Protein AF-A0A1Y2L7T6-F1 (afdb_monomer)

Sequence (175 aa):
MRQWRRESDIKQSRLADIVGVTQATVSRWEQGVQAPAPIQLGILRQMMTRNRNFRLDQAIRRLVIQSHQRVHLIEDRSHRLLCASAPREKEWQRNSSDLIGMSLWRFATPEIARAEKSLHDLGWHDDQADHLTFETSGRNGPPMPIIDKFILWERFFLSDGTAVRLTTGFDHDPR

Solvent-accessible surface area (backbone atoms only — not comparable to full-atom values): 9540 Å² total; per-residue (Å²): 106,53,66,58,37,57,77,66,73,52,52,58,57,60,53,10,61,76,62,74,52,49,41,69,57,47,51,33,40,55,71,66,77,41,81,73,55,73,70,41,46,49,54,50,49,54,53,51,54,49,50,57,28,50,53,48,48,51,48,53,52,49,52,37,42,68,29,87,49,35,26,34,34,25,35,58,89,67,35,21,30,72,50,46,4,59,48,34,26,62,58,43,72,44,66,53,83,85,39,50,68,38,51,52,66,88,61,56,48,76,51,55,54,50,55,58,64,48,33,66,85,50,29,44,89,73,76,68,36,53,65,50,76,47,70,38,93,49,40,88,48,83,99,44,33,38,81,37,35,21,39,39,38,38,55,51,66,45,62,86,66,50,51,28,30,42,40,41,47,28,87,53,79,91,120

pLDDT: mean 90.88, std 8.35, range [58.09, 98.56]

Nearest PDB structures (foldseek):
  4l9g-assembly1_B  TM=5.715E-01  e=2.222E-04  Cereibacter sphaeroides 2.4.1
  4l9e-assembly1_A-2  TM=6.121E-01  e=4.906E-04  Cereibacter sphaeroides 2.4.1
  4hh2-assembly1_B  TM=5.587E-01  e=4.024E-04  Cereibacter sphaeroides 2.4.1
  4l9g-assembly1_A  TM=5.898E-01  e=1.157E-03  Cereibacter sphaeroides 2.4.1
  6zj8-assembly7_G  TM=6.471E-01  e=6.028E-03  Bordetella pertussis Tohama I

Mean predicted aligned error: 9.57 Å

InterPro domains:
  IPR001387 Cro/C1-type, helix-turn-helix domain [PF01381] (1-39)
  IPR001387 Cro/C1-type, helix-turn-helix domain [PS50943] (1-36)
  IPR001387 Cro/C1-type, helix-turn-helix domain [cd00093] (2-36)
  IPR010982 Lambda repressor-like, DNA-binding domain superfamily [G3DSA:1.10.260.40] (1-53)
  IPR010982 Lambda repressor-like, DNA-binding domain superfamily [SSF47413] (2-43)

Secondary structure (DSSP, 8-state):
-HHHHHHTT--HHHHHHHHTS-HHHHHHHHTTSSPPPHHHHHHHHHHHHHHHHHHHHHHHHHHHHT-SSEEEEEETTT-BEEEE-HHHHHHHTS-GGGTBTSBGGGG--HHHHHHHHHTTTTTTTTTS-SEEEEE---B-STT--B--SEEEEEEEE-TTS-EEEEEEEESS---

Structure (mmCIF, N/CA/C/O backbone):
data_AF-A0A1Y2L7T6-F1
#
_entry.id   AF-A0A1Y2L7T6-F1
#
loop_
_atom_site.group_PDB
_atom_site.id
_atom_site.type_symbol
_atom_site.label_atom_id
_atom_site.label_alt_id
_atom_site.label_comp_id
_atom_site.label_asym_id
_atom_site.label_entity_id
_atom_site.label_seq_id
_atom_site.pdbx_PDB_ins_code
_atom_site.Cartn_x
_atom_site.Cartn_y
_atom_site.Cartn_z
_atom_site.occupancy
_atom_site.B_iso_or_equiv
_atom_site.auth_seq_id
_atom_site.auth_comp_id
_atom_site.auth_asym_id
_atom_site.auth_atom_id
_atom_site.pdbx_PDB_model_num
ATOM 1 N N . MET A 1 1 ? -7.724 -4.138 30.448 1.00 84.62 1 MET A N 1
ATOM 2 C CA . MET A 1 1 ? -8.039 -2.729 30.103 1.00 84.62 1 MET A CA 1
ATOM 3 C C . MET A 1 1 ? -6.832 -1.807 30.294 1.00 84.62 1 MET A C 1
ATOM 5 O O . MET A 1 1 ? -6.361 -1.270 29.302 1.00 84.62 1 MET A O 1
ATOM 9 N N . ARG A 1 2 ? -6.258 -1.710 31.507 1.00 90.62 2 ARG A N 1
ATOM 10 C CA . ARG A 1 2 ? -5.068 -0.883 31.808 1.00 90.62 2 ARG A CA 1
ATOM 11 C C . ARG A 1 2 ? -3.898 -1.054 30.836 1.00 90.62 2 ARG A C 1
ATOM 13 O O . ARG A 1 2 ? -3.331 -0.068 30.377 1.00 90.62 2 ARG A O 1
ATOM 20 N N . GLN A 1 3 ? -3.536 -2.303 30.540 1.00 84.62 3 GLN A N 1
ATOM 21 C CA . GLN A 1 3 ? -2.449 -2.613 29.611 1.00 84.62 3 GLN A CA 1
ATOM 22 C C . GLN A 1 3 ? -2.739 -2.063 28.211 1.00 84.62 3 GLN A C 1
ATOM 24 O O . GLN A 1 3 ? -1.959 -1.271 27.701 1.00 84.62 3 GLN A O 1
ATOM 29 N N . TRP A 1 4 ? -3.904 -2.394 27.647 1.00 86.19 4 TRP A N 1
ATOM 30 C CA . TRP A 1 4 ? -4.340 -1.865 26.355 1.00 86.19 4 TRP A CA 1
ATOM 31 C C . TRP A 1 4 ? -4.309 -0.333 26.308 1.00 86.19 4 TRP A C 1
ATOM 33 O O . TRP A 1 4 ? -3.759 0.229 25.365 1.00 86.19 4 TRP A O 1
ATOM 43 N N . ARG A 1 5 ? -4.847 0.355 27.328 1.00 89.50 5 ARG A N 1
ATOM 44 C CA . ARG A 1 5 ? -4.860 1.824 27.360 1.00 89.50 5 ARG A CA 1
ATOM 45 C C . ARG A 1 5 ? -3.437 2.393 27.278 1.00 89.50 5 ARG A C 1
ATOM 47 O O . ARG A 1 5 ? -3.212 3.352 26.547 1.00 89.50 5 ARG A O 1
ATOM 54 N N . ARG A 1 6 ? -2.487 1.803 28.016 1.00 84.81 6 ARG A N 1
ATOM 55 C CA . ARG A 1 6 ? -1.070 2.206 28.000 1.00 84.81 6 ARG A CA 1
ATOM 56 C C . ARG A 1 6 ? -0.406 1.939 26.653 1.00 84.81 6 ARG A C 1
ATOM 58 O O . ARG A 1 6 ? 0.273 2.815 26.145 1.00 84.81 6 ARG A O 1
ATOM 65 N N . GLU A 1 7 ? -0.631 0.767 26.069 1.00 73.56 7 GLU A N 1
ATOM 66 C CA . GLU A 1 7 ? -0.113 0.420 24.736 1.00 73.56 7 GLU A CA 1
ATOM 67 C C . GLU A 1 7 ? -0.700 1.306 23.628 1.00 73.56 7 GLU A C 1
ATOM 69 O O . GLU A 1 7 ? 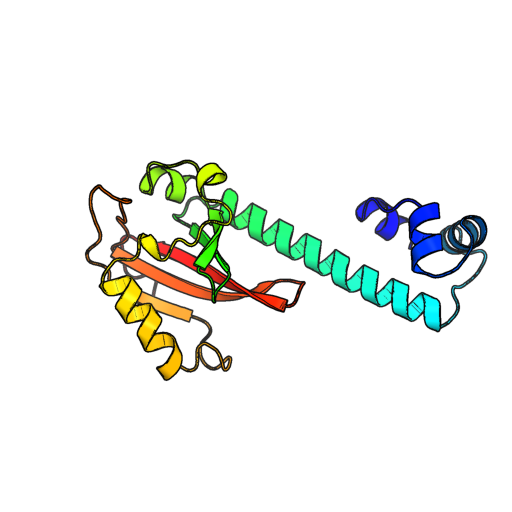-0.077 1.489 22.590 1.00 73.56 7 GLU A O 1
ATOM 74 N N . SER A 1 8 ? -1.886 1.867 23.867 1.00 68.00 8 SER A N 1
ATOM 75 C CA . SER A 1 8 ? -2.569 2.812 22.979 1.00 68.00 8 SER A CA 1
ATOM 76 C C . SER A 1 8 ? -2.167 4.276 23.210 1.00 68.00 8 SER A C 1
ATOM 78 O O . SER A 1 8 ? -2.723 5.150 22.555 1.00 68.00 8 SER A O 1
ATOM 80 N N . ASP A 1 9 ? -1.289 4.550 24.180 1.00 76.38 9 ASP A N 1
ATOM 81 C CA . ASP A 1 9 ? -0.900 5.888 24.656 1.00 76.38 9 ASP A CA 1
ATOM 82 C C . ASP A 1 9 ? -2.079 6.830 25.007 1.00 76.38 9 ASP A C 1
ATOM 84 O O . ASP A 1 9 ? -2.039 8.049 24.851 1.00 76.38 9 ASP A O 1
ATOM 88 N N . ILE A 1 10 ? -3.183 6.267 25.515 1.00 82.31 10 ILE A N 1
ATOM 89 C CA . ILE A 1 10 ? -4.378 7.038 25.897 1.00 82.31 10 ILE A CA 1
ATOM 90 C C . ILE A 1 10 ? -4.288 7.405 27.381 1.00 82.31 10 ILE A C 1
ATOM 92 O O . ILE A 1 10 ? -4.172 6.523 28.224 1.00 82.31 10 ILE A O 1
ATOM 96 N N . LYS A 1 11 ? -4.407 8.679 27.774 1.00 88.81 11 LYS A N 1
ATOM 97 C CA . LYS A 1 11 ? -4.507 9.062 29.204 1.00 88.81 11 LYS A CA 1
ATOM 98 C C . LYS A 1 11 ? -5.846 8.612 29.813 1.00 88.81 11 LYS A C 1
ATOM 100 O O . LYS A 1 11 ? -6.860 8.596 29.123 1.00 88.81 11 LYS A O 1
ATOM 105 N N . GLN A 1 12 ? -5.880 8.289 31.113 1.00 94.50 12 GLN A N 1
ATOM 106 C CA . GLN A 1 12 ? -7.132 7.893 31.789 1.00 94.50 12 GLN A CA 1
ATOM 107 C C . GLN A 1 12 ? -8.222 8.968 31.676 1.00 94.50 12 GLN A C 1
ATOM 109 O O . GLN A 1 12 ? -9.373 8.626 31.436 1.00 94.50 12 GLN A O 1
ATOM 114 N N . SER A 1 13 ? -7.858 10.248 31.820 1.00 88.81 13 SER A N 1
ATOM 115 C CA . SER A 1 13 ? -8.783 11.378 31.667 1.00 88.81 13 SER A CA 1
ATOM 116 C C . SER A 1 13 ? -9.394 11.414 30.269 1.00 88.81 13 SER A C 1
ATOM 118 O O . SER A 1 13 ? -10.608 11.427 30.129 1.00 88.81 13 SER A O 1
ATOM 120 N N . ARG A 1 14 ? -8.561 11.281 29.233 1.00 83.88 14 ARG A N 1
ATOM 121 C CA . ARG A 1 14 ? -9.029 11.237 27.846 1.00 83.88 14 ARG A CA 1
ATOM 122 C C . ARG A 1 14 ? -9.955 10.050 27.572 1.00 83.88 14 ARG A C 1
ATOM 124 O O . ARG A 1 14 ? -10.937 10.202 26.858 1.00 83.88 14 ARG A O 1
ATOM 131 N N . LEU A 1 15 ? -9.650 8.870 28.118 1.00 90.81 15 LEU A N 1
ATOM 132 C CA . LEU A 1 15 ? -10.533 7.706 27.994 1.00 90.81 15 LEU A CA 1
ATOM 133 C C . LEU A 1 15 ? -11.883 7.959 28.673 1.00 90.81 15 LEU A C 1
ATOM 135 O O . LEU A 1 15 ? -12.912 7.552 28.142 1.00 90.81 15 LEU A O 1
ATOM 139 N N . ALA A 1 16 ? -11.864 8.631 29.824 1.00 92.69 16 ALA A N 1
ATOM 140 C CA . ALA A 1 16 ? -13.058 8.985 30.572 1.00 92.69 16 ALA A CA 1
ATOM 141 C C . ALA A 1 16 ? -13.974 9.912 29.759 1.00 92.69 16 ALA A C 1
ATOM 143 O O . ALA A 1 16 ? -15.163 9.621 29.642 1.00 92.69 16 ALA A O 1
ATOM 144 N N . ASP A 1 17 ? -13.401 10.924 29.099 1.00 87.31 17 ASP A N 1
ATOM 145 C CA . ASP A 1 17 ? -14.133 11.822 28.198 1.00 87.31 17 ASP A CA 1
ATOM 146 C C . ASP A 1 17 ? -14.803 11.051 27.047 1.00 87.31 17 ASP A C 1
ATOM 148 O O . ASP A 1 17 ? -15.974 11.266 26.748 1.00 87.31 17 ASP A O 1
ATOM 152 N N . ILE A 1 18 ? -14.077 10.115 26.420 1.00 84.38 18 ILE A N 1
ATOM 153 C CA . ILE A 1 18 ? -14.566 9.341 25.263 1.00 84.38 18 ILE A CA 1
ATOM 154 C C . ILE A 1 18 ? -15.739 8.428 25.638 1.00 84.38 18 ILE A C 1
ATOM 156 O O . ILE A 1 18 ? -16.669 8.262 24.852 1.00 84.38 18 ILE A O 1
ATOM 160 N N . VAL A 1 19 ? -15.698 7.815 26.823 1.00 91.56 19 VAL A N 1
ATOM 161 C CA . VAL A 1 19 ? -16.734 6.868 27.276 1.00 91.56 19 VAL A CA 1
ATOM 162 C C . VAL A 1 19 ? -17.799 7.522 28.167 1.00 91.56 19 VAL A C 1
ATOM 164 O O . VAL A 1 19 ? -18.673 6.820 28.681 1.00 91.56 19 VAL A O 1
ATOM 167 N N . GLY A 1 20 ? -17.732 8.845 28.355 1.00 92.44 20 GLY A N 1
ATOM 168 C CA . GLY A 1 20 ? -18.715 9.635 29.099 1.00 92.44 20 GLY A CA 1
ATOM 169 C C . GLY A 1 20 ? -18.736 9.363 30.605 1.00 92.44 20 GLY A C 1
ATOM 170 O O . GLY A 1 20 ? -19.809 9.291 31.201 1.00 92.44 20 GLY A O 1
ATOM 171 N N . VAL A 1 21 ? -17.574 9.160 31.233 1.00 95.81 21 VAL A N 1
ATOM 172 C CA . VAL A 1 21 ? -17.449 8.919 32.685 1.00 95.81 21 VAL A CA 1
ATOM 173 C C . VAL A 1 21 ? -16.339 9.777 33.298 1.00 95.81 21 VAL A C 1
ATOM 175 O O . VAL A 1 21 ? -15.645 10.509 32.606 1.00 95.81 21 VAL A O 1
ATOM 178 N N . THR A 1 22 ? -16.134 9.679 34.614 1.00 97.25 22 THR A N 1
ATOM 179 C CA . THR A 1 22 ? -15.026 10.374 35.293 1.00 97.25 22 THR A CA 1
ATOM 180 C C . THR A 1 22 ? -13.712 9.586 35.212 1.00 97.25 22 THR A C 1
ATOM 182 O O . THR A 1 22 ? -13.714 8.352 35.149 1.00 97.25 22 THR A O 1
ATOM 185 N N . GLN A 1 23 ? -12.564 10.270 35.306 1.00 96.50 23 GLN A N 1
ATOM 186 C CA . GLN A 1 23 ? -11.256 9.604 35.416 1.00 96.50 23 GLN A CA 1
ATOM 187 C C . GLN A 1 23 ? -11.208 8.626 36.606 1.00 96.50 23 GLN A C 1
ATOM 189 O O . GLN A 1 23 ? -10.623 7.548 36.499 1.00 96.50 23 GLN A O 1
ATOM 194 N N . ALA A 1 24 ? -11.846 8.970 37.730 1.00 96.81 24 ALA A N 1
ATOM 195 C CA . ALA A 1 24 ? -11.923 8.096 38.899 1.00 96.81 24 ALA A CA 1
ATOM 196 C C . ALA A 1 24 ? -12.658 6.783 38.580 1.00 96.81 24 ALA A C 1
ATOM 198 O O . ALA A 1 24 ? -12.209 5.714 38.994 1.00 96.81 24 ALA A O 1
ATOM 199 N N . THR A 1 25 ? -13.735 6.844 37.790 1.00 96.31 25 THR A N 1
ATOM 200 C CA . THR A 1 25 ? -14.455 5.660 37.296 1.00 96.31 25 THR A CA 1
ATOM 201 C C . THR A 1 25 ? -13.546 4.776 36.436 1.00 96.31 25 THR A C 1
ATOM 203 O O . THR A 1 25 ? -13.457 3.573 36.675 1.00 96.31 25 THR A O 1
ATOM 206 N N . VAL A 1 26 ? -12.796 5.371 35.500 1.00 95.56 26 VAL A N 1
ATOM 207 C CA . VAL A 1 26 ? -11.793 4.662 34.680 1.00 95.56 26 VAL A CA 1
ATOM 208 C C . VAL A 1 26 ? -10.713 4.007 35.547 1.00 95.56 26 VAL A C 1
ATOM 210 O O . VAL A 1 26 ? -10.347 2.858 35.308 1.00 95.56 26 VAL A O 1
ATOM 213 N N . SER A 1 27 ? -10.225 4.701 36.577 1.00 96.44 27 SER A N 1
ATOM 214 C CA . SER A 1 27 ? -9.234 4.161 37.515 1.00 96.44 27 SER A CA 1
ATOM 215 C C . SER A 1 27 ? -9.756 2.920 38.250 1.00 96.44 27 SER A C 1
ATOM 217 O O . SER A 1 27 ? -9.073 1.895 38.286 1.00 96.44 27 SER A O 1
ATOM 219 N N . ARG A 1 28 ? -11.002 2.957 38.750 1.00 96.38 28 ARG A N 1
ATOM 220 C CA . ARG A 1 28 ? -11.640 1.796 39.398 1.00 96.38 28 ARG A CA 1
ATOM 221 C C . ARG A 1 28 ? -11.814 0.617 38.443 1.00 96.38 28 ARG A C 1
ATOM 223 O O . 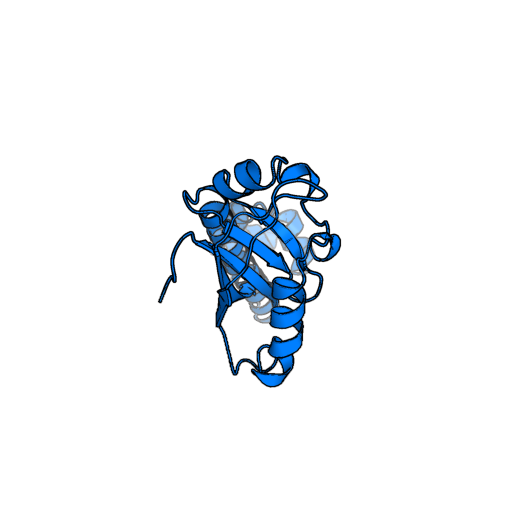ARG A 1 28 ? -11.610 -0.522 38.859 1.00 96.38 28 ARG A O 1
ATOM 230 N N . TRP A 1 29 ? -12.134 0.868 37.172 1.00 96.19 29 TRP A N 1
ATOM 231 C CA . TRP A 1 29 ? -12.177 -0.185 36.150 1.00 96.19 29 TRP A CA 1
ATOM 232 C C . TRP A 1 29 ? -10.804 -0.816 35.914 1.00 96.19 29 TRP A C 1
ATOM 234 O O . TRP A 1 29 ? -10.687 -2.035 35.814 1.00 96.19 29 TRP A O 1
ATOM 244 N N . GLU A 1 30 ? -9.746 -0.005 35.837 1.00 95.25 30 GLU A N 1
ATOM 245 C CA . GLU A 1 30 ? -8.375 -0.495 35.645 1.00 95.25 30 GLU A CA 1
ATOM 246 C C . GLU A 1 30 ? -7.845 -1.315 36.821 1.00 95.25 30 GLU A C 1
ATOM 248 O O . GLU A 1 30 ? -6.990 -2.177 36.613 1.00 95.25 30 GLU A O 1
ATOM 253 N N . GLN A 1 31 ? -8.348 -1.048 38.026 1.00 95.06 31 GLN A N 1
ATOM 254 C CA . GLN A 1 31 ? -8.042 -1.786 39.252 1.00 95.06 31 GLN A CA 1
ATOM 255 C C . GLN A 1 31 ? -8.946 -3.013 39.460 1.00 95.06 31 GLN A C 1
ATOM 257 O O . GLN A 1 31 ? -8.707 -3.783 40.382 1.00 95.06 31 GLN A O 1
ATOM 262 N N . GLY A 1 32 ? -9.979 -3.200 38.630 1.00 91.62 32 GLY A N 1
ATOM 263 C CA . GLY A 1 32 ? -10.942 -4.300 38.765 1.00 91.62 32 GLY A CA 1
ATOM 264 C C . GLY A 1 32 ? -11.982 -4.113 39.877 1.00 91.62 32 GLY A C 1
ATOM 265 O O . GLY A 1 32 ? -12.743 -5.032 40.149 1.00 91.62 32 GLY A O 1
ATOM 266 N N . VAL A 1 33 ? -12.047 -2.931 40.498 1.00 95.31 33 VAL A N 1
ATOM 267 C CA . VAL A 1 33 ? -12.974 -2.613 41.604 1.00 95.31 33 VAL A CA 1
ATOM 268 C C . VAL A 1 33 ? -14.412 -2.433 41.106 1.00 95.31 33 VAL A C 1
ATOM 270 O O . VAL A 1 33 ? -15.368 -2.674 41.835 1.00 95.31 33 VAL A O 1
ATOM 273 N N . GLN A 1 34 ? -14.579 -1.994 39.858 1.00 93.94 34 GLN A N 1
ATOM 274 C CA . GLN A 1 34 ? -15.880 -1.760 39.238 1.00 93.94 34 GLN A CA 1
ATOM 275 C C . GLN A 1 34 ? -15.853 -2.249 37.785 1.00 93.94 34 GLN A C 1
ATOM 277 O O . GLN A 1 34 ? -14.854 -2.067 37.092 1.00 93.94 34 GLN A O 1
ATOM 282 N N . ALA A 1 35 ? -16.952 -2.832 37.302 1.00 91.94 35 ALA A N 1
ATOM 283 C CA . ALA A 1 35 ? -17.104 -3.184 35.891 1.00 91.94 35 ALA A CA 1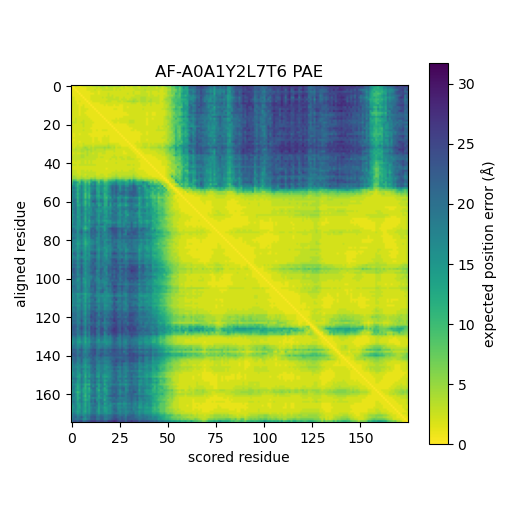
ATOM 284 C C . ALA A 1 35 ? -17.708 -2.011 35.084 1.00 91.94 35 ALA A C 1
ATOM 286 O O . ALA A 1 35 ? -18.564 -1.292 35.613 1.00 91.94 35 ALA A O 1
ATOM 287 N N . PRO A 1 36 ? -17.303 -1.793 33.817 1.00 94.56 36 PRO A N 1
ATOM 288 C CA . PRO A 1 36 ? -17.979 -0.839 32.939 1.00 94.56 36 PRO A CA 1
ATOM 289 C C . PRO A 1 36 ? -19.392 -1.328 32.591 1.00 94.56 36 PRO A C 1
ATOM 291 O O . PRO A 1 36 ? -19.615 -2.534 32.472 1.00 94.56 36 PRO A O 1
ATOM 294 N N . ALA A 1 37 ? -20.344 -0.411 32.394 1.00 93.69 37 ALA A N 1
ATOM 295 C CA . ALA A 1 37 ? -21.686 -0.796 31.962 1.00 93.69 37 ALA A CA 1
ATOM 296 C C . ALA A 1 37 ? -21.678 -1.231 30.479 1.00 93.69 37 ALA A C 1
ATOM 298 O O . ALA A 1 37 ? -20.717 -0.940 29.755 1.00 93.69 37 ALA A O 1
ATOM 299 N N . PRO A 1 38 ? -22.735 -1.910 29.987 1.00 91.94 38 PRO A N 1
ATOM 300 C CA . PRO A 1 38 ? -22.767 -2.466 28.632 1.00 91.94 38 PRO A CA 1
ATOM 301 C C . PRO A 1 38 ? -22.445 -1.456 27.523 1.00 91.94 38 PRO A C 1
ATOM 303 O O . PRO A 1 38 ? -21.701 -1.780 26.598 1.00 91.94 38 PRO A O 1
ATOM 306 N N . ILE A 1 39 ? -22.929 -0.216 27.645 1.00 90.00 39 ILE A N 1
ATOM 307 C CA . ILE A 1 39 ? -22.650 0.846 26.671 1.00 90.00 39 ILE A CA 1
ATOM 308 C C . ILE A 1 39 ? -21.158 1.209 26.630 1.00 90.00 39 ILE A C 1
ATOM 310 O O . ILE A 1 39 ? -20.571 1.268 25.550 1.00 90.00 39 ILE A O 1
ATOM 314 N N . GLN A 1 40 ? -20.498 1.357 27.786 1.00 94.75 40 GLN A N 1
ATOM 315 C CA . GLN A 1 40 ? -19.060 1.639 27.818 1.00 94.75 40 GLN A CA 1
ATOM 316 C C . GLN A 1 40 ? -18.232 0.421 27.409 1.00 94.75 40 GLN A C 1
ATOM 318 O O . GLN A 1 40 ? -17.207 0.588 26.755 1.00 94.75 40 GLN A O 1
ATOM 323 N N . LEU A 1 41 ? -18.680 -0.802 27.715 1.00 90.88 41 LEU A N 1
ATOM 324 C CA . LEU A 1 41 ? -18.054 -2.023 27.196 1.00 90.88 41 LEU A CA 1
ATOM 325 C C . LEU A 1 41 ? -18.087 -2.073 25.664 1.00 90.88 41 LEU A C 1
ATOM 327 O O . LEU A 1 41 ? -17.091 -2.475 25.065 1.00 90.88 41 LEU A O 1
ATOM 331 N N . GLY A 1 42 ? -19.183 -1.646 25.032 1.00 86.31 42 GLY A N 1
ATOM 332 C CA . GLY A 1 42 ? -19.286 -1.534 23.575 1.00 86.31 42 GLY A CA 1
ATOM 333 C C . GLY A 1 42 ? -18.251 -0.569 22.994 1.00 86.31 42 GLY A C 1
ATOM 334 O O . GLY A 1 42 ? -17.474 -0.954 22.118 1.00 86.31 42 GLY A O 1
ATOM 335 N N . ILE A 1 43 ? -18.172 0.646 23.547 1.00 85.62 43 ILE A N 1
ATOM 336 C CA . ILE A 1 43 ? -17.205 1.672 23.119 1.00 85.62 43 ILE A CA 1
ATOM 337 C C . ILE A 1 43 ? -15.765 1.178 23.322 1.00 85.62 43 ILE A C 1
ATOM 339 O O . ILE A 1 43 ? -14.946 1.242 22.406 1.00 85.62 43 ILE A O 1
ATOM 343 N N . LEU A 1 44 ? -15.458 0.614 24.495 1.00 88.69 44 LEU A N 1
ATOM 344 C CA . LEU A 1 44 ? -14.137 0.064 24.808 1.00 88.69 44 LEU A CA 1
ATOM 345 C C . LEU A 1 44 ? -13.756 -1.069 23.851 1.00 88.69 44 LEU A C 1
ATOM 347 O O . LEU A 1 44 ? -12.641 -1.068 23.337 1.00 88.69 44 LEU A O 1
ATOM 351 N N . ARG A 1 45 ? -14.669 -2.005 23.564 1.00 85.56 45 ARG A N 1
ATOM 352 C CA . ARG A 1 45 ? -14.432 -3.085 22.592 1.00 85.56 45 ARG A CA 1
ATOM 353 C C . ARG A 1 45 ? -14.141 -2.523 21.205 1.00 85.56 45 ARG A C 1
ATOM 355 O O . ARG A 1 45 ? -13.162 -2.933 20.594 1.00 85.56 45 ARG A O 1
ATOM 362 N N . GLN A 1 46 ? -14.921 -1.551 20.739 1.00 80.56 46 GLN A N 1
ATOM 363 C CA . GLN A 1 46 ? -14.710 -0.927 19.432 1.00 80.56 46 GLN A CA 1
ATOM 364 C C . GLN A 1 46 ? -13.345 -0.228 19.341 1.00 80.56 46 GLN A C 1
ATOM 366 O O . GLN A 1 46 ? -12.624 -0.400 18.357 1.00 80.56 46 GLN A O 1
ATOM 371 N N . MET A 1 47 ? -12.950 0.508 20.385 1.00 80.06 47 MET A N 1
ATOM 372 C CA . MET A 1 47 ? -11.628 1.139 20.467 1.00 80.06 47 MET A CA 1
ATOM 373 C C . MET A 1 47 ? -10.495 0.104 20.520 1.00 80.06 47 MET A C 1
ATOM 375 O O . MET A 1 47 ? -9.465 0.282 19.871 1.00 80.06 47 MET A O 1
ATOM 379 N N . MET A 1 48 ? -10.677 -0.984 21.273 1.00 77.88 48 MET A N 1
ATOM 380 C CA . MET A 1 48 ? -9.692 -2.061 21.405 1.00 77.88 48 MET A CA 1
ATOM 381 C C . MET A 1 48 ? -9.473 -2.812 20.093 1.00 77.88 48 MET A C 1
ATOM 383 O O . MET A 1 48 ? -8.324 -3.073 19.732 1.00 77.88 48 MET A O 1
ATOM 387 N N . THR A 1 49 ? -10.547 -3.106 19.361 1.00 71.31 49 THR A N 1
ATOM 388 C CA . THR A 1 49 ? -10.480 -3.729 18.035 1.00 71.31 49 THR A CA 1
ATOM 389 C C . THR A 1 49 ? -9.788 -2.808 17.032 1.00 71.31 49 THR A C 1
ATOM 391 O O . THR A 1 49 ? -8.835 -3.234 16.386 1.00 71.31 49 THR A O 1
ATOM 394 N N . ARG A 1 50 ? -10.168 -1.522 16.975 1.00 65.88 50 ARG A N 1
ATOM 395 C CA . ARG A 1 50 ? -9.496 -0.533 16.110 1.00 65.88 50 ARG A CA 1
ATOM 396 C C . ARG A 1 50 ? -7.999 -0.404 16.413 1.00 65.88 50 ARG A C 1
ATOM 398 O O . ARG A 1 50 ? -7.196 -0.329 15.493 1.00 65.88 50 ARG A O 1
ATOM 405 N N . ASN A 1 51 ? -7.599 -0.411 17.686 1.00 62.47 51 ASN A N 1
ATOM 406 C CA . ASN A 1 51 ? -6.183 -0.284 18.047 1.00 62.47 51 ASN A CA 1
ATOM 407 C C . ASN A 1 51 ? -5.365 -1.545 17.713 1.00 62.47 51 ASN A C 1
ATOM 409 O O . ASN A 1 51 ? -4.253 -1.441 17.198 1.00 62.47 51 ASN A O 1
ATOM 413 N N . ARG A 1 52 ? -5.920 -2.744 17.954 1.00 58.09 52 ARG A N 1
ATOM 414 C CA . ARG A 1 52 ? -5.291 -4.005 17.519 1.00 58.09 52 ARG A CA 1
ATOM 415 C C . ARG A 1 52 ? -4.995 -3.988 16.023 1.00 58.09 52 ARG A C 1
ATOM 417 O O . ARG A 1 52 ? -3.894 -4.360 15.626 1.00 58.09 52 ARG A O 1
ATOM 424 N N . ASN A 1 53 ? -5.943 -3.501 15.234 1.00 65.12 53 ASN A N 1
ATOM 425 C CA . ASN A 1 53 ? -5.789 -3.428 13.794 1.00 65.12 53 ASN A CA 1
ATOM 426 C C . ASN A 1 53 ? -4.762 -2.346 13.384 1.00 65.12 53 ASN A C 1
ATOM 428 O O . ASN A 1 53 ? -3.920 -2.607 12.535 1.00 65.12 53 ASN A O 1
ATOM 432 N N . PHE A 1 54 ? -4.687 -1.206 14.083 1.00 65.69 54 PHE A N 1
ATOM 433 C CA . PHE A 1 54 ? -3.642 -0.196 13.836 1.00 65.69 54 PHE A CA 1
ATOM 434 C C . PHE A 1 54 ? -2.213 -0.721 14.081 1.00 65.69 54 PHE A C 1
ATOM 436 O O . PHE A 1 54 ? -1.266 -0.343 13.391 1.00 65.69 54 PHE A O 1
ATOM 443 N N . ARG A 1 55 ? -2.024 -1.630 15.050 1.00 67.00 55 ARG A N 1
ATOM 444 C CA . ARG A 1 55 ? -0.721 -2.293 15.270 1.00 67.00 55 ARG A CA 1
ATOM 445 C C . ARG A 1 55 ? -0.372 -3.272 14.150 1.00 67.00 55 ARG A C 1
ATOM 447 O O . ARG A 1 55 ? 0.815 -3.442 13.870 1.00 67.00 55 ARG A O 1
ATOM 454 N N . LEU A 1 56 ? -1.374 -3.894 13.525 1.00 70.50 56 LEU A N 1
ATOM 455 C CA . LEU A 1 56 ? -1.186 -4.736 12.345 1.00 70.50 56 LEU A CA 1
ATOM 456 C C . LEU A 1 56 ? -0.749 -3.886 11.148 1.00 70.50 56 LEU A C 1
ATOM 458 O O . LEU A 1 56 ? 0.259 -4.212 10.529 1.00 70.50 56 LEU A O 1
ATOM 462 N N . ASP A 1 57 ? -1.394 -2.744 10.906 1.00 83.62 57 ASP A N 1
ATOM 463 C CA . ASP A 1 57 ? -0.978 -1.804 9.854 1.00 83.62 57 ASP A CA 1
ATOM 464 C C . ASP A 1 57 ? 0.465 -1.325 10.063 1.00 83.62 57 ASP A C 1
ATOM 466 O O . ASP A 1 57 ? 1.265 -1.267 9.128 1.00 83.62 57 ASP A O 1
ATOM 470 N N . GLN A 1 58 ? 0.844 -1.030 11.313 1.00 85.88 58 GLN A N 1
ATOM 471 C CA . GLN A 1 58 ? 2.230 -0.699 11.646 1.00 85.88 58 GLN A CA 1
ATOM 472 C C . GLN A 1 58 ? 3.186 -1.869 11.404 1.00 85.88 58 GLN A C 1
ATOM 474 O O . GLN A 1 58 ? 4.325 -1.643 10.995 1.00 85.88 58 GLN A O 1
ATOM 479 N N . ALA A 1 59 ? 2.765 -3.109 11.661 1.00 88.00 59 ALA A N 1
ATOM 480 C CA . ALA A 1 59 ? 3.570 -4.287 11.359 1.00 88.00 59 ALA A CA 1
ATOM 481 C C . ALA A 1 59 ? 3.778 -4.441 9.848 1.00 88.00 59 ALA A C 1
ATOM 483 O O . ALA A 1 59 ? 4.922 -4.589 9.427 1.00 88.00 59 ALA A O 1
ATOM 484 N N . ILE A 1 60 ? 2.719 -4.299 9.046 1.00 92.38 60 ILE A N 1
ATOM 485 C CA . ILE A 1 60 ? 2.785 -4.308 7.577 1.00 92.38 60 ILE A CA 1
ATOM 486 C C . ILE A 1 60 ? 3.736 -3.215 7.090 1.00 92.38 60 ILE A C 1
ATOM 488 O O . ILE A 1 60 ? 4.678 -3.498 6.354 1.00 92.38 60 ILE A O 1
ATOM 492 N N . ARG A 1 61 ? 3.571 -1.978 7.576 1.00 93.44 61 ARG A N 1
ATOM 493 C CA . ARG A 1 61 ? 4.466 -0.862 7.244 1.00 93.44 61 ARG A CA 1
ATOM 494 C C . ARG A 1 61 ? 5.927 -1.191 7.557 1.00 93.44 61 ARG A C 1
ATOM 496 O O . ARG A 1 61 ? 6.797 -0.928 6.732 1.00 93.44 61 ARG A O 1
ATOM 503 N N . ARG A 1 62 ? 6.218 -1.757 8.735 1.00 95.12 62 ARG A N 1
ATOM 504 C CA . ARG A 1 62 ? 7.587 -2.162 9.098 1.00 95.12 62 ARG A CA 1
ATOM 505 C C . ARG A 1 62 ? 8.129 -3.237 8.159 1.00 95.12 62 ARG A C 1
ATOM 507 O O . ARG A 1 62 ? 9.278 -3.121 7.754 1.00 95.12 62 ARG A O 1
ATOM 514 N N . LEU A 1 63 ? 7.326 -4.243 7.809 1.00 96.75 63 LEU A N 1
ATOM 515 C CA . LEU A 1 63 ? 7.731 -5.305 6.883 1.00 96.75 63 LEU A CA 1
ATOM 516 C C . LEU A 1 63 ? 8.051 -4.747 5.493 1.00 96.75 63 LEU A C 1
ATOM 518 O O . LEU A 1 63 ? 9.083 -5.093 4.928 1.00 96.75 63 LEU A O 1
ATOM 522 N N . VAL A 1 64 ? 7.224 -3.831 4.980 1.00 97.56 64 VAL A N 1
ATOM 523 C CA . VAL A 1 64 ? 7.475 -3.164 3.694 1.00 97.56 64 VAL A CA 1
ATOM 524 C C . VAL A 1 64 ? 8.776 -2.366 3.740 1.00 97.56 64 VAL A C 1
ATOM 526 O O . VAL A 1 64 ? 9.647 -2.575 2.902 1.00 97.56 64 VAL A O 1
ATOM 529 N N . ILE A 1 65 ? 8.945 -1.490 4.735 1.00 96.94 65 ILE A N 1
ATOM 530 C CA . ILE A 1 65 ? 10.127 -0.616 4.838 1.00 96.94 65 ILE A CA 1
ATOM 531 C C . ILE A 1 65 ? 11.424 -1.429 4.971 1.00 96.94 65 ILE A C 1
ATOM 533 O O . ILE A 1 65 ? 12.446 -1.053 4.399 1.00 96.94 65 ILE A O 1
ATOM 537 N N . GLN A 1 66 ? 11.389 -2.538 5.713 1.00 97.19 66 GLN A N 1
ATOM 538 C CA . GLN A 1 66 ? 12.552 -3.402 5.951 1.00 97.19 66 GLN A CA 1
ATOM 539 C C . GLN A 1 66 ? 12.763 -4.465 4.860 1.00 97.19 66 GLN A C 1
ATOM 541 O O . GLN A 1 66 ? 13.702 -5.251 4.953 1.00 97.19 66 GLN A O 1
ATOM 546 N N . SER A 1 67 ? 11.912 -4.518 3.831 1.00 97.75 67 SER A N 1
ATOM 547 C CA . SER A 1 67 ? 12.042 -5.514 2.769 1.00 97.75 67 SER A CA 1
ATOM 548 C C . SER A 1 67 ? 13.330 -5.321 1.962 1.00 97.75 67 SER A C 1
ATOM 550 O O . SER A 1 67 ? 13.687 -4.209 1.567 1.00 97.75 67 SER A O 1
ATOM 552 N N . HIS A 1 68 ? 14.001 -6.435 1.661 1.00 97.06 68 HIS A N 1
ATOM 553 C CA . HIS A 1 68 ? 15.140 -6.482 0.739 1.00 97.06 68 HIS A CA 1
ATOM 554 C C . HIS A 1 68 ? 14.712 -6.563 -0.736 1.00 97.06 68 HIS A C 1
ATOM 556 O O . HIS A 1 68 ? 15.557 -6.461 -1.624 1.00 97.06 68 HIS A O 1
ATOM 562 N N . GLN A 1 69 ? 13.413 -6.709 -1.008 1.00 97.50 69 GLN A N 1
ATOM 563 C CA . GLN A 1 69 ? 12.842 -6.635 -2.351 1.00 97.50 69 GLN A CA 1
ATOM 564 C C . GLN A 1 69 ? 12.385 -5.207 -2.675 1.00 97.50 69 GLN A C 1
ATOM 566 O O . GLN A 1 69 ? 12.226 -4.365 -1.785 1.00 97.50 69 GLN A O 1
ATOM 571 N N . ARG A 1 70 ? 12.143 -4.922 -3.958 1.00 98.00 70 ARG A N 1
ATOM 572 C CA . ARG A 1 70 ? 11.578 -3.646 -4.420 1.00 98.00 70 ARG A CA 1
ATOM 573 C C . ARG A 1 70 ? 10.072 -3.651 -4.159 1.00 98.00 70 ARG A C 1
ATOM 575 O O . ARG A 1 70 ? 9.287 -4.046 -5.016 1.00 98.00 70 ARG A O 1
ATOM 582 N N . VAL A 1 71 ? 9.668 -3.196 -2.977 1.00 98.44 71 VAL A N 1
ATOM 583 C CA . VAL A 1 71 ? 8.282 -3.259 -2.490 1.00 98.44 71 VAL A CA 1
ATOM 584 C C . VAL A 1 71 ? 7.792 -1.865 -2.129 1.00 98.44 71 VAL A C 1
ATOM 586 O O . VAL A 1 71 ? 8.536 -1.062 -1.567 1.00 98.44 71 VAL A O 1
ATOM 589 N N . HIS A 1 72 ? 6.534 -1.567 -2.426 1.00 98.56 72 HIS A N 1
ATOM 590 C CA . HIS A 1 72 ? 5.851 -0.407 -1.864 1.00 98.56 72 HIS A CA 1
ATOM 591 C C . HIS A 1 72 ? 4.365 -0.681 -1.651 1.00 98.56 72 HIS A C 1
ATOM 593 O O . HIS A 1 72 ? 3.799 -1.589 -2.251 1.00 98.56 72 HIS A O 1
ATOM 599 N N . LEU A 1 73 ? 3.744 0.115 -0.786 1.00 98.19 73 LEU A N 1
ATOM 600 C CA . LEU A 1 73 ? 2.323 0.049 -0.469 1.00 98.19 73 LEU A CA 1
ATOM 601 C C . LEU A 1 73 ? 1.645 1.353 -0.885 1.00 98.19 73 LEU A C 1
ATOM 603 O O . LEU A 1 73 ? 2.111 2.430 -0.497 1.00 98.19 73 LEU A O 1
ATOM 607 N N . ILE A 1 74 ? 0.537 1.260 -1.614 1.00 97.56 74 ILE A N 1
ATOM 608 C CA . ILE A 1 74 ? -0.300 2.403 -2.001 1.00 97.56 74 ILE A CA 1
ATOM 609 C C . ILE A 1 74 ? -1.745 2.233 -1.527 1.00 97.56 74 ILE A C 1
ATOM 611 O O . ILE A 1 74 ? -2.209 1.113 -1.326 1.00 97.56 74 ILE A O 1
ATOM 615 N N . GLU A 1 75 ? -2.478 3.338 -1.398 1.00 94.88 75 GLU A N 1
ATOM 616 C CA . GLU A 1 75 ? -3.945 3.293 -1.400 1.00 94.88 75 GLU A CA 1
ATOM 617 C C . GLU A 1 75 ? -4.438 2.889 -2.800 1.00 94.88 75 GLU A C 1
ATOM 619 O O . GLU A 1 75 ? -4.043 3.501 -3.796 1.00 94.88 75 GLU A O 1
ATOM 624 N N . ASP A 1 76 ? -5.308 1.880 -2.875 1.00 93.19 76 ASP A N 1
ATOM 625 C CA . ASP A 1 76 ? -5.675 1.190 -4.122 1.00 93.19 76 ASP A CA 1
ATOM 626 C C . ASP A 1 76 ? -6.328 2.120 -5.159 1.00 93.19 76 ASP A C 1
ATOM 628 O O . ASP A 1 76 ? -6.008 2.048 -6.340 1.00 93.19 76 ASP A O 1
ATOM 632 N N . ARG A 1 77 ? -7.207 3.037 -4.728 1.00 89.50 77 ARG A N 1
ATOM 633 C CA . ARG A 1 77 ? -7.955 3.921 -5.646 1.00 89.50 77 ARG A CA 1
ATOM 634 C C . ARG A 1 77 ? -7.210 5.189 -6.049 1.00 89.50 77 ARG A C 1
ATOM 636 O O . ARG A 1 77 ? -7.388 5.676 -7.159 1.00 89.50 77 ARG A O 1
ATOM 643 N N . SER A 1 78 ? -6.459 5.786 -5.127 1.00 92.56 78 SER A N 1
ATOM 644 C CA . SER A 1 78 ? -5.813 7.089 -5.345 1.00 92.56 78 SER A CA 1
ATOM 645 C C . SER A 1 78 ? -4.353 6.967 -5.792 1.00 92.56 78 SER A C 1
ATOM 647 O O . SER A 1 78 ? -3.718 7.967 -6.156 1.00 92.56 78 SER A O 1
ATOM 649 N N . HIS A 1 79 ? -3.799 5.755 -5.698 1.00 97.12 79 HIS A N 1
ATOM 650 C CA . HIS A 1 79 ? -2.392 5.422 -5.911 1.00 97.12 79 HIS A CA 1
ATOM 651 C C . HIS A 1 79 ? -1.435 6.219 -5.025 1.00 97.12 79 HIS A C 1
ATOM 653 O O . HIS A 1 79 ? -0.267 6.409 -5.378 1.00 97.12 79 HIS A O 1
ATOM 659 N N . ARG A 1 80 ? -1.917 6.737 -3.888 1.00 96.50 80 ARG A N 1
ATOM 660 C CA . ARG A 1 80 ? -1.087 7.490 -2.946 1.00 96.50 80 ARG A CA 1
ATOM 661 C C . ARG A 1 80 ? -0.131 6.558 -2.227 1.00 96.50 80 ARG A C 1
ATOM 663 O O . ARG A 1 80 ? -0.559 5.573 -1.631 1.00 96.50 80 ARG A O 1
ATOM 670 N N . LEU A 1 81 ? 1.154 6.902 -2.245 1.00 97.44 81 LEU A N 1
ATOM 671 C CA . LEU A 1 81 ? 2.179 6.125 -1.560 1.00 97.44 81 LEU A CA 1
ATOM 672 C C . LEU A 1 81 ? 1.991 6.179 -0.039 1.00 97.44 81 LEU A C 1
ATOM 674 O O . LEU A 1 81 ? 1.936 7.259 0.550 1.00 97.44 81 LEU A O 1
ATOM 678 N N . LEU A 1 82 ? 1.962 5.013 0.600 1.00 94.81 82 LEU A N 1
ATOM 679 C CA . LEU A 1 82 ? 1.892 4.874 2.053 1.00 94.81 82 LEU A CA 1
ATOM 680 C C . LEU A 1 82 ? 3.272 4.581 2.645 1.00 94.81 82 LEU A C 1
ATOM 682 O O . LEU A 1 82 ? 3.658 5.193 3.641 1.00 94.81 82 LEU A O 1
ATOM 686 N N . CYS A 1 83 ? 4.030 3.662 2.046 1.00 96.31 83 CYS A N 1
ATOM 687 C CA . CYS A 1 83 ? 5.425 3.377 2.395 1.00 96.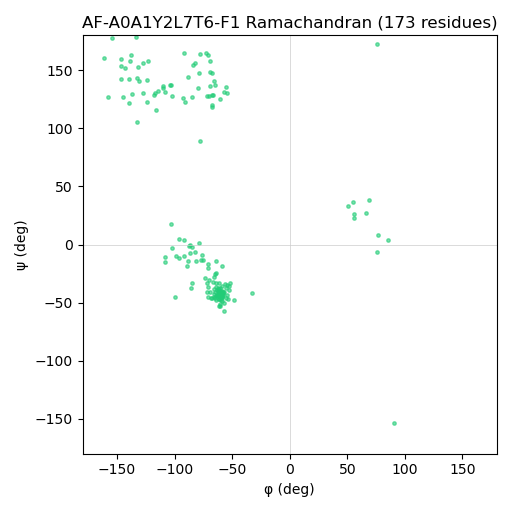31 83 CYS A CA 1
ATOM 688 C C . CYS A 1 83 ? 6.135 2.621 1.267 1.00 96.31 83 CYS A C 1
ATOM 690 O O . CYS A 1 83 ? 5.479 2.015 0.422 1.00 96.31 83 CYS A O 1
ATOM 692 N N . ALA A 1 84 ? 7.466 2.643 1.265 1.00 98.38 84 ALA A N 1
ATOM 693 C CA . ALA A 1 84 ? 8.297 1.906 0.319 1.00 98.38 84 ALA A CA 1
ATOM 694 C C . ALA A 1 84 ? 9.507 1.288 1.027 1.00 98.38 84 ALA A C 1
ATOM 696 O O . ALA A 1 84 ? 9.893 1.730 2.111 1.00 98.38 84 ALA A O 1
ATOM 697 N N . SER A 1 85 ? 10.079 0.256 0.413 1.00 98.56 85 SER A N 1
ATOM 698 C CA . SER A 1 85 ? 11.322 -0.372 0.845 1.00 98.56 85 SER A CA 1
ATOM 699 C C . SER A 1 85 ? 12.547 0.402 0.349 1.00 98.56 85 SER A C 1
ATOM 701 O O . SER A 1 85 ? 12.506 1.080 -0.681 1.00 98.56 85 SER A O 1
ATOM 703 N N . ALA A 1 86 ? 13.684 0.250 1.032 1.00 97.88 86 ALA A N 1
ATOM 704 C CA . ALA A 1 86 ? 14.931 0.893 0.611 1.00 97.88 86 ALA A CA 1
ATOM 705 C C . ALA A 1 86 ? 15.395 0.494 -0.815 1.00 97.88 86 ALA A C 1
ATOM 707 O O . ALA A 1 86 ? 15.842 1.369 -1.557 1.00 97.88 86 ALA A O 1
ATOM 708 N N . PRO A 1 87 ? 15.288 -0.775 -1.267 1.00 98.31 87 PRO A N 1
ATOM 709 C CA . PRO A 1 87 ? 15.563 -1.131 -2.663 1.00 98.31 87 PRO A CA 1
ATOM 710 C C . PRO A 1 87 ? 14.676 -0.394 -3.671 1.00 98.31 87 PRO A C 1
ATOM 712 O O . PRO A 1 87 ? 15.153 -0.028 -4.744 1.00 98.31 87 PRO A O 1
ATOM 715 N N . ARG A 1 88 ? 13.406 -0.149 -3.326 1.00 98.19 88 ARG A N 1
ATOM 716 C CA . ARG A 1 88 ? 12.469 0.584 -4.183 1.00 98.19 88 ARG A CA 1
ATOM 717 C C . ARG A 1 88 ? 12.836 2.069 -4.290 1.00 98.19 88 ARG A C 1
ATOM 719 O O . ARG A 1 88 ? 12.815 2.627 -5.380 1.00 98.19 88 ARG A O 1
ATOM 726 N N . GLU A 1 89 ? 13.247 2.694 -3.189 1.00 97.44 89 GLU A N 1
ATOM 727 C CA . GLU A 1 89 ? 13.767 4.073 -3.198 1.00 97.44 89 GLU A CA 1
ATOM 728 C C . GLU A 1 89 ? 15.031 4.212 -4.053 1.00 97.44 89 GLU A C 1
ATOM 730 O O . GLU A 1 89 ? 15.168 5.165 -4.825 1.00 97.44 89 GLU A O 1
ATOM 735 N N . LYS A 1 90 ? 15.949 3.240 -3.942 1.00 97.25 90 LYS A N 1
ATOM 736 C CA . LYS A 1 90 ? 17.176 3.199 -4.751 1.00 97.25 90 LYS A CA 1
ATOM 737 C C . LYS A 1 90 ? 16.866 3.117 -6.237 1.00 97.25 90 LYS A C 1
ATOM 739 O O . LYS A 1 90 ? 17.491 3.833 -7.013 1.00 97.25 90 LYS A O 1
ATOM 744 N N . GLU A 1 91 ? 15.909 2.271 -6.619 1.00 96.56 91 GLU A N 1
ATOM 745 C CA . GLU A 1 91 ? 15.417 2.210 -7.993 1.00 96.56 91 GLU A CA 1
ATOM 746 C C . GLU A 1 91 ? 14.908 3.577 -8.434 1.00 96.56 91 GLU A C 1
ATOM 748 O O . GLU A 1 91 ? 15.436 4.112 -9.400 1.00 96.56 91 GLU A O 1
ATOM 753 N N . TRP A 1 92 ? 13.947 4.159 -7.710 1.00 97.12 92 TRP A N 1
ATOM 754 C CA . TRP A 1 92 ? 13.325 5.439 -8.061 1.00 97.12 92 TRP A CA 1
ATOM 755 C C . TRP A 1 92 ? 14.283 6.630 -8.038 1.00 97.12 92 TRP A C 1
ATOM 757 O O . TRP A 1 92 ? 13.926 7.700 -8.537 1.00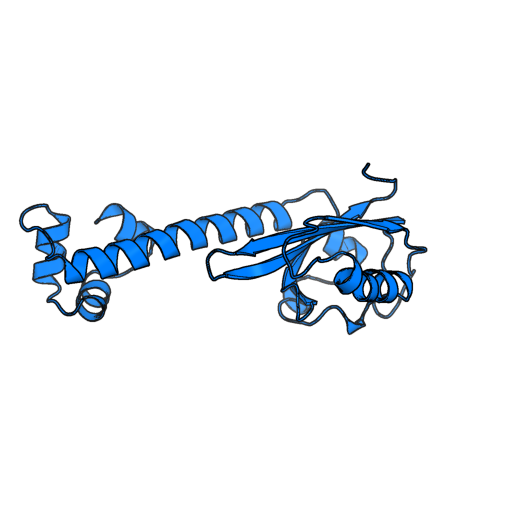 97.12 92 TRP A O 1
ATOM 767 N N . GLN A 1 93 ? 15.470 6.457 -7.447 1.00 96.38 93 GLN A N 1
ATOM 768 C CA . GLN A 1 93 ? 16.452 7.510 -7.191 1.00 96.38 93 GLN A CA 1
ATOM 769 C C . GLN A 1 93 ? 15.831 8.671 -6.400 1.00 96.38 93 GLN A C 1
ATOM 771 O O . GLN A 1 93 ? 16.122 9.843 -6.645 1.00 96.38 93 GLN A O 1
ATOM 776 N N . ARG A 1 94 ? 14.923 8.343 -5.471 1.00 94.94 94 ARG A N 1
ATOM 777 C CA . ARG A 1 94 ? 14.186 9.302 -4.639 1.00 94.94 94 ARG A CA 1
ATOM 778 C C . ARG A 1 94 ? 13.917 8.725 -3.262 1.00 94.94 94 ARG A C 1
ATOM 780 O O . ARG A 1 94 ? 13.581 7.550 -3.140 1.00 94.94 94 ARG A O 1
ATOM 787 N N . ASN A 1 95 ? 13.996 9.578 -2.246 1.00 93.38 95 ASN A N 1
ATOM 788 C CA . ASN A 1 95 ? 13.565 9.206 -0.909 1.00 93.38 95 ASN A CA 1
ATOM 789 C C . ASN A 1 95 ? 12.038 9.048 -0.889 1.00 93.38 95 ASN A C 1
ATOM 791 O O . ASN A 1 95 ? 11.314 9.882 -1.444 1.00 93.38 95 ASN A O 1
ATOM 795 N N . SER A 1 96 ? 11.531 7.991 -0.251 1.00 90.12 96 SER A N 1
ATOM 796 C CA . SER A 1 96 ? 10.084 7.804 -0.149 1.00 90.12 96 SER A CA 1
ATOM 797 C C . SER A 1 96 ? 9.418 8.895 0.683 1.00 90.12 96 SER A C 1
ATOM 799 O O . SER A 1 96 ? 8.256 9.191 0.416 1.00 90.12 96 SER A O 1
ATOM 801 N N . SER A 1 97 ? 10.134 9.549 1.612 1.00 89.75 97 SER A N 1
ATOM 802 C CA . SER A 1 97 ? 9.623 10.671 2.416 1.00 89.75 97 SER A CA 1
ATOM 803 C C . SER A 1 97 ? 9.028 11.788 1.565 1.00 89.75 97 SER A C 1
ATOM 805 O O . SER A 1 97 ? 8.012 12.364 1.945 1.00 89.75 97 SER A O 1
ATOM 807 N N . ASP A 1 98 ? 9.614 12.042 0.395 1.00 91.94 98 ASP A N 1
ATOM 808 C CA . ASP A 1 98 ? 9.199 13.112 -0.520 1.00 91.94 98 ASP A CA 1
ATOM 809 C C . ASP A 1 98 ? 7.995 12.698 -1.383 1.00 91.94 98 ASP A C 1
ATOM 811 O O . ASP A 1 98 ? 7.351 13.524 -2.033 1.00 91.94 98 ASP A O 1
ATOM 815 N N . LEU A 1 99 ? 7.703 11.396 -1.409 1.00 93.19 99 LEU A N 1
ATOM 816 C CA . LEU A 1 99 ? 6.655 10.774 -2.209 1.00 93.19 99 LEU A CA 1
ATOM 817 C C . LEU A 1 99 ? 5.466 10.309 -1.361 1.00 93.19 99 LEU A C 1
ATOM 819 O O . LEU A 1 99 ? 4.407 10.036 -1.924 1.00 93.19 99 LEU A O 1
ATOM 823 N N . ILE A 1 100 ? 5.599 10.211 -0.033 1.00 93.06 100 ILE A N 1
ATOM 824 C CA . ILE A 1 100 ? 4.500 9.801 0.850 1.00 93.06 100 ILE A CA 1
ATOM 825 C C . ILE A 1 100 ? 3.278 10.698 0.625 1.00 93.06 100 ILE A C 1
ATOM 827 O O . ILE A 1 100 ? 3.358 11.924 0.612 1.00 93.06 100 ILE A O 1
ATOM 831 N N . GLY A 1 101 ? 2.120 10.065 0.435 1.00 87.06 101 GLY A N 1
ATOM 832 C CA . GLY A 1 101 ? 0.852 10.729 0.157 1.00 87.06 101 GLY A CA 1
ATOM 833 C C . GLY A 1 101 ? 0.717 11.258 -1.273 1.00 87.06 101 GLY A C 1
ATOM 834 O O . GLY A 1 101 ? -0.374 11.690 -1.647 1.00 87.06 101 GLY A O 1
ATOM 835 N N . MET A 1 102 ? 1.764 11.211 -2.099 1.00 94.12 102 MET A N 1
ATOM 836 C CA . MET A 1 102 ? 1.696 11.562 -3.516 1.00 94.12 102 MET A CA 1
ATOM 837 C C . MET A 1 102 ? 1.106 10.402 -4.314 1.00 94.12 102 MET A C 1
ATOM 839 O O . MET A 1 102 ? 1.511 9.255 -4.145 1.00 94.12 102 MET A O 1
ATOM 843 N N . SER A 1 103 ? 0.175 10.710 -5.222 1.00 96.94 103 SER A N 1
ATOM 844 C CA . SER A 1 103 ? -0.291 9.725 -6.199 1.00 96.94 103 SER A CA 1
ATOM 845 C C . SER A 1 103 ? 0.836 9.384 -7.174 1.00 96.94 103 SER A C 1
ATOM 847 O O . SER A 1 103 ? 1.317 10.263 -7.905 1.00 96.94 103 SER A O 1
ATOM 849 N N . LEU A 1 104 ? 1.238 8.111 -7.184 1.00 97.25 104 LEU A N 1
ATOM 850 C CA . LEU A 1 104 ? 2.273 7.584 -8.071 1.00 97.25 104 LEU A CA 1
ATOM 851 C C . LEU A 1 104 ? 1.782 7.374 -9.507 1.00 97.25 104 LEU A C 1
ATOM 853 O O . LEU A 1 104 ? 2.604 7.179 -10.399 1.00 97.25 104 LEU A O 1
ATOM 857 N N . TRP A 1 105 ? 0.474 7.495 -9.763 1.00 96.94 105 TRP A N 1
ATOM 858 C CA . TRP A 1 105 ? -0.122 7.343 -11.095 1.00 96.94 105 TRP A CA 1
ATOM 859 C C . TRP A 1 105 ? 0.553 8.212 -12.166 1.00 96.94 105 TRP A C 1
ATOM 861 O O . TRP A 1 105 ? 0.727 7.796 -13.308 1.00 96.94 105 TRP A O 1
ATOM 871 N N . ARG A 1 106 ? 1.038 9.398 -11.781 1.00 94.44 106 ARG A N 1
ATOM 872 C CA . ARG A 1 106 ? 1.792 10.306 -12.664 1.00 94.44 106 ARG A CA 1
ATOM 873 C C . ARG A 1 106 ? 3.080 9.704 -13.251 1.00 94.44 106 ARG A C 1
ATOM 875 O O . ARG A 1 106 ? 3.616 10.255 -14.207 1.00 94.44 106 ARG A O 1
ATOM 882 N N . PHE A 1 107 ? 3.601 8.627 -12.663 1.00 95.38 107 PHE A N 1
ATOM 883 C CA . PHE A 1 107 ? 4.816 7.932 -13.099 1.00 95.38 107 PHE A CA 1
ATOM 884 C C . PHE A 1 107 ? 4.517 6.636 -13.876 1.00 95.38 107 PHE A C 1
ATOM 886 O O . PHE A 1 107 ? 5.448 5.998 -14.376 1.00 95.38 107 PHE A O 1
ATOM 893 N N . ALA A 1 108 ? 3.240 6.255 -14.007 1.00 95.81 108 ALA A N 1
ATOM 894 C CA . ALA A 1 108 ? 2.825 5.011 -14.647 1.00 95.81 108 ALA A CA 1
ATOM 895 C C . ALA A 1 108 ? 3.371 4.887 -16.081 1.00 95.81 108 ALA A C 1
ATOM 897 O O . ALA A 1 108 ? 3.361 5.834 -16.876 1.00 95.81 108 ALA A O 1
ATOM 898 N N . THR A 1 109 ? 3.886 3.704 -16.414 1.00 96.12 109 THR A N 1
ATOM 899 C CA . THR A 1 109 ? 4.182 3.317 -17.800 1.00 96.12 109 THR A CA 1
ATOM 900 C C . THR A 1 109 ? 2.894 2.907 -18.518 1.00 96.12 109 THR A C 1
ATOM 902 O O . THR A 1 109 ? 1.879 2.651 -17.862 1.00 96.12 109 THR A O 1
ATOM 905 N N . PRO A 1 110 ? 2.894 2.830 -19.861 1.00 96.38 110 PRO A N 1
ATOM 906 C CA . PRO A 1 110 ? 1.746 2.322 -20.610 1.00 96.38 110 PRO A CA 1
ATOM 907 C C . PRO A 1 110 ? 1.284 0.930 -20.158 1.00 96.38 110 PRO A C 1
ATOM 909 O O . PRO A 1 110 ? 0.086 0.659 -20.153 1.00 96.38 110 PRO A O 1
ATOM 912 N N . GLU A 1 111 ? 2.208 0.058 -19.758 1.00 97.25 111 GLU A N 1
ATOM 913 C CA . GLU A 1 111 ? 1.924 -1.287 -19.255 1.00 97.25 111 GLU A CA 1
ATOM 914 C C . GLU A 1 111 ? 1.221 -1.239 -17.899 1.00 97.25 111 GLU A C 1
ATOM 916 O O . GLU A 1 111 ? 0.180 -1.872 -17.749 1.00 97.25 111 GLU A O 1
ATOM 921 N N . ILE A 1 112 ? 1.708 -0.414 -16.962 1.00 97.19 112 ILE A N 1
ATOM 922 C CA . ILE A 1 112 ? 1.035 -0.168 -15.676 1.00 97.19 112 ILE A CA 1
ATOM 923 C C . ILE A 1 112 ? -0.372 0.387 -15.913 1.00 97.19 112 ILE A C 1
ATOM 925 O O . ILE A 1 112 ? -1.337 -0.077 -15.313 1.00 97.19 112 ILE A O 1
ATOM 929 N N . ALA A 1 113 ? -0.515 1.351 -16.827 1.00 97.25 113 ALA A N 1
ATOM 930 C CA . ALA A 1 113 ? -1.813 1.940 -17.129 1.00 97.25 113 ALA A CA 1
ATOM 931 C C . ALA A 1 113 ? -2.781 0.944 -17.790 1.00 97.25 113 ALA A C 1
ATOM 933 O O . ALA A 1 113 ? -3.992 1.040 -17.594 1.00 97.25 113 ALA A O 1
ATOM 934 N N . ARG A 1 114 ? -2.267 -0.004 -18.581 1.00 97.25 114 ARG A N 1
ATOM 935 C CA . ARG A 1 114 ? -3.062 -1.086 -19.175 1.00 97.25 114 ARG A CA 1
ATOM 936 C C . ARG A 1 114 ? -3.494 -2.099 -18.115 1.00 97.25 114 ARG A C 1
ATOM 938 O O . ARG A 1 114 ? -4.668 -2.450 -18.099 1.00 97.25 114 ARG A O 1
ATOM 945 N N . ALA A 1 115 ? -2.580 -2.508 -17.234 1.00 96.94 115 ALA A N 1
ATOM 946 C CA . ALA A 1 115 ? -2.875 -3.406 -16.121 1.00 96.94 115 ALA A CA 1
ATOM 947 C C . ALA A 1 115 ? -3.930 -2.807 -15.176 1.00 96.94 115 ALA A C 1
ATOM 949 O O . ALA A 1 115 ? -4.874 -3.495 -14.802 1.00 96.94 115 ALA A O 1
ATOM 950 N N . GLU A 1 116 ? -3.843 -1.506 -14.871 1.00 96.69 116 GLU A N 1
ATOM 951 C CA . GLU A 1 116 ? -4.859 -0.801 -14.074 1.00 96.69 116 GLU A CA 1
ATOM 952 C C . GLU A 1 116 ? -6.245 -0.868 -14.725 1.00 96.69 116 GLU A C 1
ATOM 954 O O . GLU A 1 116 ? -7.241 -1.142 -14.061 1.00 96.69 116 GLU A O 1
ATOM 959 N N . LYS A 1 117 ? -6.320 -0.648 -16.044 1.00 95.62 117 LYS A N 1
ATOM 960 C CA . LYS A 1 117 ? -7.590 -0.694 -16.782 1.00 95.62 117 LYS A CA 1
ATOM 961 C C . LYS A 1 117 ? -8.229 -2.081 -16.770 1.00 95.62 117 LYS A C 1
ATOM 963 O O . LYS A 1 117 ? -9.452 -2.154 -16.759 1.00 95.62 117 LYS A O 1
ATOM 968 N N . SER A 1 118 ? -7.436 -3.155 -16.756 1.00 94.88 118 SER A N 1
ATOM 969 C CA . SER A 1 118 ? -7.970 -4.523 -16.719 1.00 94.88 118 SER A CA 1
ATOM 970 C C . SER A 1 118 ? -8.513 -4.946 -15.353 1.00 94.88 118 SER A C 1
ATOM 972 O O . SER A 1 118 ? -9.212 -5.949 -15.277 1.00 94.88 118 SER A O 1
ATOM 974 N N . LEU A 1 119 ? -8.227 -4.206 -14.275 1.00 93.88 119 LEU A N 1
ATOM 975 C CA . LEU A 1 119 ? -8.649 -4.587 -12.920 1.00 93.88 119 LEU A CA 1
ATOM 976 C C . LEU A 1 119 ? -10.167 -4.696 -12.776 1.00 93.88 119 LEU A C 1
ATOM 978 O O . LEU A 1 119 ? -10.655 -5.592 -12.091 1.00 93.88 119 LEU A O 1
ATOM 982 N N . HIS A 1 120 ? -10.910 -3.808 -13.441 1.00 88.50 120 HIS A N 1
ATOM 983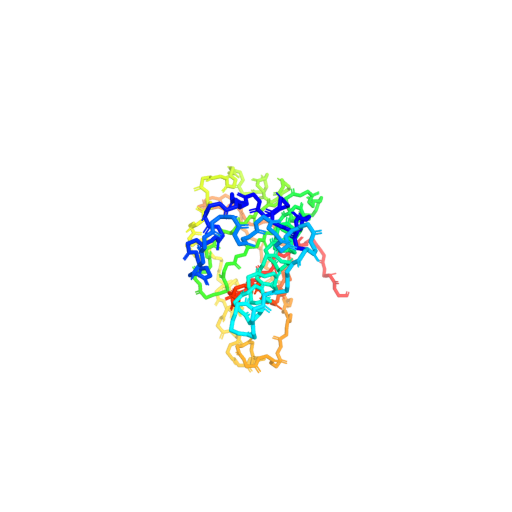 C CA . HIS A 1 120 ? -12.370 -3.856 -13.445 1.00 88.50 120 HIS A CA 1
ATOM 984 C C . HIS A 1 120 ? -12.880 -5.192 -14.000 1.00 88.50 120 HIS A C 1
ATOM 986 O O . HIS A 1 120 ? -13.684 -5.862 -13.360 1.00 88.50 120 HIS A O 1
ATOM 992 N N . ASP A 1 121 ? -12.358 -5.611 -15.151 1.00 90.94 121 ASP A N 1
ATOM 993 C CA . ASP A 1 121 ? -12.812 -6.823 -15.838 1.00 90.94 121 ASP A CA 1
ATOM 994 C C . ASP A 1 121 ? -12.390 -8.107 -15.105 1.00 90.94 121 ASP A C 1
ATOM 996 O O . ASP A 1 121 ? -13.001 -9.157 -15.286 1.00 90.94 121 ASP A O 1
ATOM 1000 N N . LEU A 1 122 ? -11.372 -8.016 -14.245 1.00 89.31 122 LEU A N 1
ATOM 1001 C CA . LEU A 1 122 ? -10.924 -9.091 -13.358 1.00 89.31 122 LEU A CA 1
ATOM 1002 C C . LEU A 1 122 ? -11.713 -9.163 -12.038 1.00 89.31 122 LEU A C 1
ATOM 1004 O O . LEU A 1 122 ? -11.419 -10.019 -11.207 1.00 89.31 122 LEU A O 1
ATOM 1008 N N . GLY A 1 123 ? -12.671 -8.261 -11.802 1.00 88.31 123 GLY A N 1
ATOM 1009 C CA . GLY A 1 123 ? -13.424 -8.211 -10.544 1.00 88.31 123 GLY A CA 1
ATOM 1010 C C . GLY A 1 123 ? -12.566 -7.826 -9.330 1.00 88.31 123 GLY A C 1
ATOM 1011 O O . GLY A 1 123 ? -12.885 -8.186 -8.197 1.00 88.31 123 GLY A O 1
ATOM 1012 N N . TRP A 1 124 ? -11.482 -7.071 -9.547 1.00 90.25 124 TRP A N 1
ATOM 1013 C CA . TRP A 1 124 ? -10.530 -6.633 -8.512 1.00 90.25 124 TRP A CA 1
ATOM 1014 C C . TRP A 1 124 ? -11.181 -5.861 -7.354 1.00 90.25 124 TRP A C 1
ATOM 1016 O O . TRP A 1 124 ? -10.748 -5.937 -6.204 1.00 90.25 124 TRP A O 1
ATOM 1026 N N . HIS A 1 125 ? -12.228 -5.089 -7.653 1.00 81.44 125 HIS A N 1
ATOM 1027 C CA . HIS A 1 125 ? -12.955 -4.294 -6.661 1.00 81.44 125 HIS A CA 1
ATOM 1028 C C . HIS A 1 125 ? -14.152 -5.026 -6.040 1.00 81.44 125 HIS A C 1
ATOM 1030 O O . HIS A 1 125 ? -14.682 -4.536 -5.044 1.00 81.44 125 HIS A O 1
ATOM 1036 N N . ASP A 1 126 ? -14.521 -6.184 -6.591 1.00 81.25 126 ASP A N 1
ATOM 1037 C CA . ASP A 1 126 ? -15.617 -7.045 -6.130 1.00 81.25 126 ASP A CA 1
ATOM 1038 C C . ASP A 1 126 ? -15.091 -8.271 -5.358 1.00 81.25 126 ASP A C 1
ATOM 1040 O O . ASP A 1 126 ? -15.794 -9.268 -5.206 1.00 81.25 126 ASP A O 1
ATOM 1044 N N . ASP A 1 127 ? -13.832 -8.202 -4.904 1.00 75.00 127 ASP A N 1
ATOM 1045 C CA . ASP A 1 127 ? -13.100 -9.253 -4.186 1.00 75.00 127 ASP A CA 1
ATOM 1046 C C . ASP A 1 127 ? -13.039 -10.606 -4.938 1.00 75.00 127 ASP A C 1
ATOM 1048 O O . ASP A 1 127 ? -12.881 -11.662 -4.327 1.00 75.00 127 ASP A O 1
ATOM 1052 N N . GLN A 1 128 ? -13.137 -10.586 -6.276 1.00 75.75 128 GLN A N 1
ATOM 1053 C CA . GLN A 1 128 ? -13.022 -11.784 -7.127 1.00 75.75 128 GLN A CA 1
ATOM 1054 C C . GLN A 1 128 ? -11.578 -12.082 -7.561 1.00 75.75 128 GLN A C 1
ATOM 1056 O O . GLN A 1 128 ? -11.275 -13.209 -7.950 1.00 75.75 128 GLN A O 1
ATOM 1061 N N . ALA A 1 129 ? -10.689 -11.091 -7.469 1.00 79.44 129 ALA A N 1
ATOM 1062 C CA . ALA A 1 129 ? -9.253 -11.231 -7.669 1.00 79.44 129 ALA A CA 1
ATOM 1063 C C . ALA A 1 129 ? -8.504 -10.438 -6.591 1.00 79.44 129 ALA A C 1
ATOM 1065 O O . ALA A 1 129 ? -8.785 -9.258 -6.375 1.00 79.44 129 ALA A O 1
ATOM 1066 N N . ASP A 1 130 ? -7.545 -11.081 -5.929 1.00 84.62 130 ASP A N 1
ATOM 1067 C CA . ASP A 1 130 ? -6.708 -10.489 -4.880 1.00 84.62 130 ASP A CA 1
ATOM 1068 C C . ASP A 1 130 ? -5.259 -10.254 -5.331 1.00 84.62 130 ASP A C 1
ATOM 1070 O O . ASP A 1 130 ? -4.524 -9.534 -4.654 1.00 84.62 130 ASP A O 1
ATOM 1074 N N . HIS A 1 131 ? -4.859 -10.791 -6.490 1.00 94.25 131 HIS A N 1
ATOM 1075 C CA . HIS A 1 131 ? -3.537 -10.580 -7.068 1.00 94.25 131 HIS A CA 1
ATOM 1076 C C . HIS A 1 131 ? -3.538 -10.474 -8.603 1.00 94.25 131 HIS A C 1
ATOM 1078 O O . HIS A 1 131 ? -4.391 -11.032 -9.291 1.00 94.25 131 HIS A O 1
ATOM 1084 N N . LEU A 1 132 ? -2.563 -9.741 -9.146 1.00 95.88 132 LEU A N 1
ATOM 1085 C CA . LEU A 1 132 ? -2.308 -9.614 -10.582 1.00 95.88 132 LEU A CA 1
ATOM 1086 C C . LEU A 1 132 ? -0.802 -9.511 -10.837 1.00 95.88 132 LEU A C 1
ATOM 1088 O O . LEU A 1 132 ? -0.145 -8.617 -10.306 1.00 95.88 132 LEU A O 1
ATOM 1092 N N . THR A 1 133 ? -0.281 -10.367 -11.717 1.00 97.31 133 THR A N 1
ATOM 1093 C CA . THR A 1 133 ? 1.096 -10.279 -12.224 1.00 97.31 133 THR A CA 1
ATOM 1094 C C . THR A 1 133 ? 1.087 -9.862 -13.687 1.00 97.31 133 THR A C 1
ATOM 1096 O O . THR A 1 133 ? 0.333 -10.419 -14.485 1.00 97.31 133 THR A O 1
ATOM 1099 N N . PHE A 1 134 ? 1.941 -8.912 -14.059 1.00 97.19 134 PHE A N 1
ATOM 1100 C CA . PHE A 1 134 ? 2.106 -8.493 -15.450 1.00 97.19 134 PHE A CA 1
ATOM 1101 C C . PHE A 1 134 ? 3.546 -8.086 -15.763 1.00 97.19 134 PHE A C 1
ATOM 1103 O O . PHE A 1 134 ? 4.307 -7.658 -14.893 1.00 97.19 134 PHE A O 1
ATOM 1110 N N . GLU A 1 135 ? 3.907 -8.218 -17.036 1.00 97.31 135 GLU A N 1
ATOM 1111 C CA . GLU A 1 135 ? 5.207 -7.817 -17.563 1.00 97.31 135 GLU A CA 1
ATOM 1112 C C . GLU A 1 135 ? 5.286 -6.311 -17.802 1.00 97.31 135 GLU A C 1
ATOM 1114 O O . GLU A 1 135 ? 4.313 -5.657 -18.196 1.00 97.31 135 GLU A O 1
ATOM 1119 N N . THR A 1 136 ? 6.486 -5.762 -17.632 1.00 94.69 136 THR A N 1
ATOM 1120 C CA . THR A 1 136 ? 6.800 -4.399 -18.043 1.00 94.69 136 THR A CA 1
ATOM 1121 C C . THR A 1 136 ? 8.113 -4.359 -18.811 1.00 94.69 136 THR A C 1
ATOM 1123 O O . THR A 1 136 ? 9.082 -5.051 -18.497 1.00 94.69 136 THR A O 1
ATOM 1126 N N . SER A 1 137 ? 8.163 -3.498 -19.824 1.00 91.56 137 SER A N 1
ATOM 1127 C CA . SER A 1 137 ? 9.398 -3.215 -20.557 1.00 91.56 137 SER A CA 1
ATOM 1128 C C . SER A 1 137 ? 10.407 -2.410 -19.718 1.00 91.56 137 SER A C 1
ATOM 1130 O O . SER A 1 137 ? 11.609 -2.407 -20.012 1.00 91.56 137 SER A O 1
ATOM 1132 N N . GLY A 1 138 ? 9.936 -1.796 -18.630 1.00 89.12 138 GLY A N 1
ATOM 1133 C CA . GLY A 1 138 ? 10.673 -0.860 -17.800 1.00 89.12 138 GLY A CA 1
ATOM 1134 C C . GLY A 1 138 ? 10.817 0.525 -18.440 1.00 89.12 138 GLY A C 1
ATOM 1135 O O . GLY A 1 138 ? 10.476 0.773 -19.594 1.00 89.12 138 GLY A O 1
ATOM 1136 N N . ARG A 1 139 ? 11.347 1.466 -17.667 1.00 94.50 139 ARG A N 1
ATOM 1137 C CA . ARG A 1 139 ? 11.708 2.817 -18.084 1.00 94.50 139 ARG A CA 1
ATOM 1138 C C . ARG A 1 139 ? 13.021 3.191 -17.419 1.00 94.50 139 ARG A C 1
ATOM 1140 O O . ARG A 1 139 ? 13.101 3.252 -16.196 1.00 94.50 139 ARG A O 1
ATOM 1147 N N . ASN A 1 140 ? 14.023 3.517 -18.226 1.00 90.00 140 ASN A N 1
ATOM 1148 C CA . ASN A 1 140 ? 15.268 4.082 -17.725 1.00 90.00 140 ASN A CA 1
ATOM 1149 C C . ASN A 1 140 ? 15.157 5.611 -17.721 1.00 90.00 140 ASN A C 1
ATOM 1151 O O . ASN A 1 140 ? 14.914 6.220 -18.760 1.00 90.00 140 ASN A O 1
ATOM 1155 N N . GLY A 1 141 ? 15.343 6.232 -16.557 1.00 89.25 141 GLY A N 1
ATOM 1156 C CA . GLY A 1 141 ? 15.398 7.689 -16.429 1.00 89.25 141 GLY A CA 1
ATOM 1157 C C . GLY A 1 141 ? 14.048 8.373 -16.147 1.00 89.25 141 GLY A C 1
ATOM 1158 O O . GLY A 1 141 ? 13.180 7.789 -15.500 1.00 89.25 141 GLY A O 1
ATOM 1159 N N . PRO A 1 142 ? 13.881 9.653 -16.530 1.00 90.12 142 PRO A N 1
ATOM 1160 C CA . PRO A 1 142 ? 12.788 10.499 -16.051 1.00 90.12 142 PRO A CA 1
ATOM 1161 C C . PRO A 1 142 ? 11.396 10.086 -16.580 1.00 90.12 142 PRO A C 1
ATOM 1163 O O . PRO A 1 142 ? 11.286 9.455 -17.632 1.00 90.12 142 PRO A O 1
ATOM 1166 N N . PRO A 1 143 ? 10.303 10.471 -15.886 1.00 92.88 143 PRO A N 1
ATOM 1167 C CA . PRO A 1 143 ? 10.275 11.247 -14.638 1.00 92.88 143 PRO A CA 1
ATOM 1168 C C . PRO A 1 143 ? 10.620 10.426 -13.386 1.00 92.88 143 PRO A C 1
ATOM 1170 O O . PRO A 1 143 ? 10.858 11.014 -12.331 1.00 92.88 143 PRO A O 1
ATOM 1173 N N . MET A 1 144 ? 10.630 9.099 -13.500 1.00 95.50 144 MET A N 1
ATOM 1174 C CA . MET A 1 144 ? 11.027 8.148 -12.468 1.00 95.50 144 MET A CA 1
ATOM 1175 C C . MET A 1 144 ? 11.406 6.834 -13.167 1.00 95.50 144 MET A C 1
ATOM 1177 O O . MET A 1 144 ? 10.600 6.341 -13.966 1.00 95.50 144 MET A O 1
ATOM 1181 N N . PRO A 1 145 ? 12.599 6.279 -12.909 1.00 96.88 145 PRO A N 1
ATOM 1182 C CA . PRO A 1 145 ? 12.975 4.980 -13.449 1.00 96.88 145 PRO A CA 1
ATOM 1183 C C . PRO A 1 145 ? 12.095 3.874 -12.853 1.00 96.88 145 PRO A C 1
ATOM 1185 O O . PRO A 1 145 ? 11.767 3.901 -11.666 1.00 96.88 145 PRO A O 1
ATOM 1188 N N . ILE A 1 146 ? 11.724 2.910 -13.692 1.00 96.19 146 ILE A N 1
ATOM 1189 C CA . ILE A 1 146 ? 11.009 1.688 -13.311 1.00 96.19 146 ILE A CA 1
ATOM 1190 C C . ILE A 1 146 ? 11.745 0.535 -13.980 1.00 96.19 146 ILE A C 1
ATOM 1192 O O . ILE A 1 146 ? 11.668 0.389 -15.195 1.00 96.19 146 ILE A O 1
ATOM 1196 N N . ILE A 1 147 ? 12.515 -0.243 -13.230 1.00 95.88 147 ILE A N 1
ATOM 1197 C CA . ILE A 1 147 ? 13.407 -1.268 -13.803 1.00 95.88 147 ILE A CA 1
ATOM 1198 C C . ILE A 1 147 ? 12.805 -2.673 -13.764 1.00 95.88 147 ILE A C 1
ATOM 1200 O O . ILE A 1 147 ? 13.360 -3.588 -14.370 1.00 95.88 147 ILE A O 1
ATOM 1204 N N . ASP A 1 148 ? 11.682 -2.832 -13.064 1.00 96.69 148 ASP A N 1
ATOM 1205 C CA . ASP A 1 148 ? 10.989 -4.106 -12.901 1.00 96.69 148 ASP A CA 1
ATOM 1206 C C . ASP A 1 148 ? 10.605 -4.732 -14.243 1.00 96.69 148 ASP A C 1
ATOM 1208 O O . ASP A 1 148 ? 9.990 -4.089 -15.095 1.00 96.69 148 ASP A O 1
ATOM 1212 N N . LYS A 1 149 ? 10.924 -6.015 -14.411 1.00 96.81 149 LYS A N 1
ATOM 1213 C CA . LYS A 1 149 ? 10.482 -6.813 -15.562 1.00 96.81 149 LYS A CA 1
ATOM 1214 C C . LYS A 1 149 ? 9.097 -7.388 -15.345 1.00 96.81 149 LYS A C 1
ATOM 1216 O O . LYS A 1 149 ? 8.314 -7.462 -16.285 1.00 96.81 149 LYS A O 1
ATOM 1221 N N . PHE A 1 150 ? 8.781 -7.708 -14.097 1.00 98.00 150 PHE A N 1
ATOM 1222 C CA . PHE A 1 150 ? 7.467 -8.158 -13.676 1.00 98.00 150 PHE A CA 1
ATOM 1223 C C . PHE A 1 150 ? 7.025 -7.358 -12.460 1.00 98.00 150 PHE A C 1
ATOM 1225 O O . PHE A 1 150 ? 7.827 -7.062 -11.569 1.00 98.00 150 PHE A O 1
ATOM 1232 N N . ILE A 1 151 ? 5.743 -7.020 -12.425 1.00 97.94 151 ILE A N 1
ATOM 1233 C CA . ILE A 1 151 ? 5.100 -6.398 -11.275 1.00 97.94 151 ILE A CA 1
ATOM 1234 C C . ILE A 1 151 ? 4.013 -7.342 -10.777 1.00 97.94 151 ILE A C 1
ATOM 1236 O O . ILE A 1 151 ? 3.163 -7.770 -11.555 1.00 97.94 151 ILE A O 1
ATOM 1240 N N . LEU A 1 152 ? 4.049 -7.633 -9.478 1.00 98.12 152 LEU A N 1
ATOM 1241 C CA . LEU A 1 152 ? 2.973 -8.280 -8.739 1.00 98.12 152 LEU A CA 1
ATOM 1242 C C . LEU A 1 152 ? 2.225 -7.220 -7.938 1.00 98.12 152 LEU A C 1
ATOM 1244 O O . LEU A 1 152 ? 2.829 -6.460 -7.173 1.00 98.12 152 LEU A O 1
ATOM 1248 N N . TRP A 1 153 ? 0.914 -7.204 -8.102 1.00 98.00 153 TRP A N 1
ATOM 1249 C CA . TRP A 1 153 ? -0.018 -6.462 -7.277 1.00 98.00 153 TRP A CA 1
ATOM 1250 C C . TRP A 1 153 ? -0.806 -7.416 -6.409 1.00 98.00 153 TRP A C 1
ATOM 1252 O O . TRP A 1 153 ? -1.377 -8.363 -6.931 1.00 98.00 153 TRP A O 1
ATOM 1262 N N . GLU A 1 154 ? -0.879 -7.124 -5.116 1.00 96.69 154 GLU A N 1
ATOM 1263 C CA . GLU A 1 154 ? -1.703 -7.849 -4.149 1.00 96.69 154 GLU A CA 1
ATOM 1264 C C . GLU A 1 154 ? -2.578 -6.849 -3.396 1.00 96.69 154 GLU A C 1
ATOM 1266 O O . GLU A 1 154 ? -2.082 -5.829 -2.901 1.00 96.69 154 GLU A O 1
ATOM 1271 N N . ARG A 1 155 ? -3.880 -7.116 -3.312 1.00 94.88 155 ARG A N 1
ATOM 1272 C CA . ARG A 1 155 ? -4.852 -6.240 -2.656 1.00 94.88 155 ARG A CA 1
ATOM 1273 C C . ARG A 1 155 ? -5.267 -6.787 -1.306 1.00 94.88 155 ARG A C 1
ATOM 1275 O O . ARG A 1 155 ? -5.570 -7.962 -1.155 1.00 94.88 155 ARG A O 1
ATOM 1282 N N . PHE A 1 156 ? -5.354 -5.897 -0.327 1.00 91.69 156 PHE A N 1
ATOM 1283 C CA . PHE A 1 156 ? -5.941 -6.191 0.975 1.00 91.69 156 PHE A CA 1
ATOM 1284 C C . PHE A 1 156 ? -6.475 -4.912 1.619 1.00 91.69 156 PHE A C 1
ATOM 1286 O O . PHE A 1 156 ? -6.350 -3.815 1.074 1.00 91.69 156 PHE A O 1
ATOM 1293 N N . PHE A 1 157 ? -7.083 -5.047 2.793 1.00 87.19 157 PHE A N 1
ATOM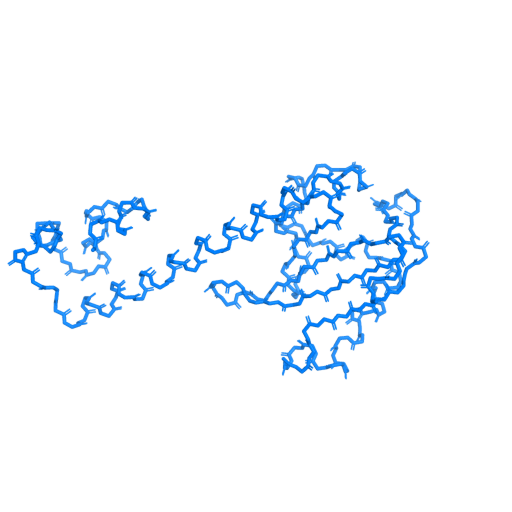 1294 C CA . PHE A 1 157 ? -7.628 -3.926 3.546 1.00 87.19 157 PHE A CA 1
ATOM 1295 C C . PHE A 1 157 ? -6.813 -3.669 4.806 1.00 87.19 157 PHE A C 1
ATOM 1297 O O . PHE A 1 157 ? -6.462 -4.597 5.538 1.00 87.19 157 PHE A O 1
ATOM 1304 N N . LEU A 1 158 ? -6.545 -2.395 5.073 1.00 83.88 158 LEU A N 1
ATOM 1305 C CA . LEU A 1 158 ? -6.073 -1.963 6.378 1.00 83.88 158 LEU A CA 1
ATOM 1306 C C . LEU A 1 158 ? -7.196 -2.051 7.413 1.00 83.88 158 LEU A C 1
ATOM 1308 O O . LEU A 1 158 ? -8.390 -2.091 7.111 1.00 83.88 158 LEU A O 1
ATOM 1312 N N . SER A 1 159 ? -6.772 -2.016 8.666 1.00 77.38 159 SER A N 1
ATOM 1313 C CA . SER A 1 159 ? -7.567 -1.826 9.879 1.00 77.38 159 SER A CA 1
ATOM 1314 C C . SER A 1 159 ? -8.809 -0.938 9.788 1.00 77.38 159 SER A C 1
ATOM 1316 O O . SER A 1 159 ? -9.835 -1.233 10.410 1.00 77.38 159 SER A O 1
ATOM 1318 N N . ASP A 1 160 ? -8.685 0.185 9.084 1.00 70.50 160 ASP A N 1
ATOM 1319 C CA . ASP A 1 160 ? -9.694 1.234 8.976 1.00 70.50 160 ASP A CA 1
ATOM 1320 C C . ASP A 1 160 ? -10.638 1.037 7.779 1.00 70.50 160 ASP A C 1
ATOM 1322 O O . ASP A 1 160 ? -11.530 1.856 7.562 1.00 70.50 160 ASP A O 1
ATOM 1326 N N . GLY A 1 161 ? -10.480 -0.069 7.045 1.00 75.19 161 GLY A N 1
ATOM 1327 C CA . GLY A 1 161 ? -11.237 -0.383 5.837 1.00 75.19 161 GLY A CA 1
ATOM 1328 C C . GLY A 1 161 ? -10.644 0.225 4.568 1.00 75.19 161 GLY A C 1
ATOM 1329 O O . GLY A 1 161 ? -11.232 0.072 3.498 1.00 75.19 161 GLY A O 1
ATOM 1330 N N . THR A 1 162 ? -9.492 0.897 4.645 1.00 81.44 162 THR A N 1
ATOM 1331 C CA . THR A 1 162 ? -8.804 1.405 3.456 1.00 81.44 162 THR A CA 1
ATOM 1332 C C . THR A 1 162 ? -8.295 0.237 2.618 1.00 81.44 162 THR A C 1
ATOM 1334 O O . THR A 1 162 ? -7.473 -0.553 3.082 1.00 81.44 162 THR A O 1
ATOM 1337 N N . ALA A 1 163 ? -8.757 0.141 1.371 1.00 87.94 163 ALA A N 1
ATOM 1338 C CA . ALA A 1 163 ? -8.197 -0.789 0.398 1.00 87.94 163 ALA A CA 1
ATOM 1339 C C . ALA A 1 163 ? -6.795 -0.322 -0.013 1.00 87.94 163 ALA A C 1
ATOM 1341 O O . ALA A 1 163 ? -6.600 0.825 -0.432 1.00 87.94 163 ALA A O 1
ATOM 1342 N N . VAL A 1 164 ? -5.823 -1.217 0.088 1.00 94.88 164 VAL A N 1
ATOM 1343 C CA . VAL A 1 164 ? -4.428 -0.964 -0.260 1.00 94.88 164 VAL A CA 1
ATOM 1344 C C . VAL A 1 164 ? -3.914 -2.017 -1.219 1.00 94.88 164 VAL A C 1
ATOM 1346 O O . VAL A 1 164 ? -4.426 -3.135 -1.284 1.00 94.88 164 VAL A O 1
ATOM 1349 N N . ARG A 1 165 ? -2.877 -1.637 -1.959 1.00 96.62 165 ARG A N 1
ATOM 1350 C CA . ARG A 1 165 ? -2.192 -2.504 -2.906 1.00 96.62 165 ARG A CA 1
ATOM 1351 C C . ARG A 1 165 ? -0.714 -2.574 -2.565 1.00 96.62 165 ARG A C 1
ATOM 1353 O O . ARG A 1 165 ? -0.042 -1.539 -2.493 1.00 96.62 165 ARG A O 1
ATOM 1360 N N . LEU A 1 166 ? -0.223 -3.786 -2.333 1.00 98.06 166 LEU A N 1
ATOM 1361 C CA . LEU A 1 166 ? 1.198 -4.083 -2.252 1.00 98.06 166 LEU A CA 1
ATOM 1362 C C . LEU A 1 166 ? 1.717 -4.308 -3.663 1.00 98.06 166 LEU A C 1
ATOM 1364 O O . LEU A 1 166 ? 1.167 -5.107 -4.415 1.00 98.06 166 LEU A O 1
ATOM 1368 N N . THR A 1 167 ? 2.770 -3.587 -4.007 1.00 98.31 167 THR A N 1
ATOM 1369 C CA . THR A 1 167 ? 3.411 -3.680 -5.310 1.00 98.31 167 THR A CA 1
ATOM 1370 C C . THR A 1 167 ? 4.822 -4.198 -5.124 1.00 98.31 167 THR A C 1
ATOM 1372 O O . THR A 1 167 ? 5.665 -3.506 -4.540 1.00 98.31 167 THR A O 1
ATOM 1375 N N . THR A 1 168 ? 5.087 -5.383 -5.665 1.00 98.50 168 THR A N 1
ATOM 1376 C CA . THR A 1 168 ? 6.408 -6.013 -5.639 1.00 98.50 168 THR A CA 1
ATOM 1377 C C . THR A 1 168 ? 6.961 -6.114 -7.051 1.00 98.50 168 THR A C 1
ATOM 1379 O O . THR A 1 168 ? 6.271 -6.513 -7.985 1.00 98.50 168 THR A O 1
ATOM 1382 N N . GLY A 1 169 ? 8.215 -5.703 -7.198 1.00 97.81 169 GLY A N 1
ATOM 1383 C CA . GLY A 1 169 ? 8.937 -5.702 -8.459 1.00 97.81 169 GLY A CA 1
ATOM 1384 C C . GLY A 1 169 ? 9.918 -6.855 -8.554 1.00 97.81 169 GLY A C 1
ATOM 1385 O O . GLY A 1 169 ? 10.650 -7.109 -7.593 1.00 97.81 169 GLY A O 1
ATOM 1386 N N . PHE A 1 170 ? 9.971 -7.506 -9.713 1.00 97.62 170 PHE A N 1
ATOM 1387 C CA . PHE A 1 170 ? 10.838 -8.653 -9.962 1.00 97.62 170 PHE A CA 1
ATOM 1388 C C . PHE A 1 170 ? 11.607 -8.524 -11.276 1.00 97.62 170 PHE A C 1
ATOM 1390 O O . PHE A 1 170 ? 11.162 -7.885 -12.232 1.00 97.62 170 PHE A O 1
ATOM 1397 N N . ASP A 1 171 ? 12.768 -9.176 -11.315 1.00 95.94 171 ASP A N 1
ATOM 1398 C CA . ASP A 1 171 ? 13.598 -9.316 -12.518 1.00 95.94 171 ASP A CA 1
ATOM 1399 C C . ASP A 1 171 ? 13.203 -10.553 -13.355 1.00 95.94 171 ASP A C 1
ATOM 1401 O O . ASP A 1 171 ? 13.568 -10.653 -14.523 1.00 95.94 171 ASP A O 1
ATOM 1405 N N . HIS A 1 172 ? 12.416 -11.463 -12.770 1.00 94.31 172 HIS A N 1
ATOM 1406 C CA . HIS A 1 172 ? 11.927 -12.717 -13.355 1.00 94.31 172 HIS A CA 1
ATOM 1407 C C . HIS A 1 172 ? 10.447 -12.910 -12.982 1.00 94.31 172 HIS A C 1
ATOM 1409 O O . HIS A 1 172 ? 9.979 -12.253 -12.051 1.00 94.31 172 HIS A O 1
ATOM 1415 N N . ASP A 1 173 ? 9.719 -13.795 -13.672 1.00 92.81 173 ASP A N 1
ATOM 1416 C CA . ASP A 1 173 ? 8.319 -14.090 -13.326 1.00 92.81 173 ASP A CA 1
ATOM 1417 C C . ASP A 1 173 ? 8.248 -14.652 -11.887 1.00 92.81 173 ASP A C 1
ATOM 1419 O O . ASP A 1 173 ? 8.977 -15.598 -1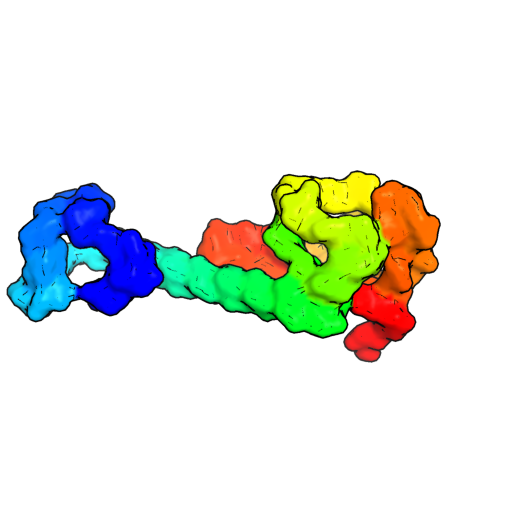1.581 1.00 92.81 173 ASP A O 1
ATOM 1423 N N . PRO A 1 174 ? 7.446 -14.059 -10.981 1.00 88.62 174 PRO A N 1
ATOM 1424 C CA . PRO A 1 174 ? 7.324 -14.519 -9.597 1.00 88.62 174 PRO A CA 1
ATOM 1425 C C . PRO A 1 174 ? 6.412 -15.745 -9.403 1.00 88.62 174 PRO A C 1
ATOM 1427 O O . PRO A 1 174 ? 6.207 -16.142 -8.255 1.00 88.62 174 PRO A O 1
ATOM 1430 N N . ARG A 1 175 ? 5.832 -16.299 -10.476 1.00 80.88 175 ARG A N 1
ATOM 1431 C CA . ARG A 1 175 ? 4.944 -17.476 -10.444 1.00 80.88 175 ARG A CA 1
ATOM 1432 C C . ARG A 1 175 ? 5.683 -18.805 -10.570 1.00 80.88 175 ARG A C 1
ATOM 1434 O O . ARG A 1 175 ? 6.682 -18.868 -11.318 1.00 80.88 175 ARG A O 1
#

Radius of gyration: 21.39 Å; Cα contacts (8 Å, |Δi|>4): 260; chains: 1; bounding box: 40×31×62 Å

Foldseek 3Di:
DVVLCVVVVHDLQNLCVQLVHHSVVSVCCVVVNDPDDPSSVVVVVVVSLLVVLVVVVVVVQVCFQDDPFFKFKAQLVQQATQHHYPVVCVQQVHDCVVRHRPRCVVVDDPFNVVQNVCCVVCCVVVPNDFKDKDADPWDDDPPTTGPARMWMWGWD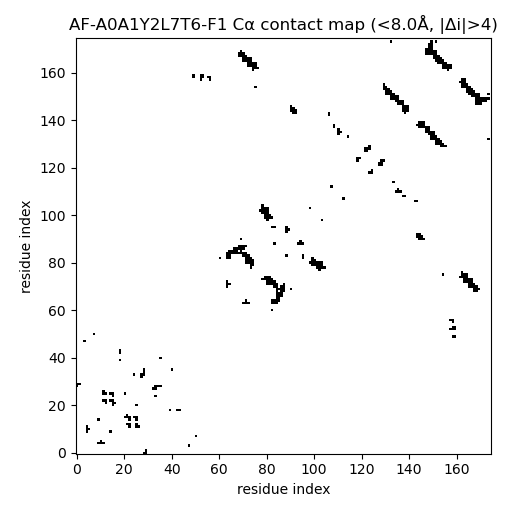AGSVRGIMIMITGDPDGPD

Organism: NCBI:txid1293890